Protein AF-A0A7W0VKI2-F1 (afdb_monomer_lite)

Radius of gyration: 23.06 Å; chains: 1; bounding box: 55×55×53 Å

Sequence (233 aa):
MRAGLALIVLAFGCGSSKPQPTPPTPTDGSAAGSATTAPPTVAAIAPATPEQVCKRIIELKAQKCGMFANADFDEAGCMKELAAAADDPMLKIFTECVVQTSCEEVTNCIMAAAQAPQQQDLRACNDKSSMSPVGLPRAEWDKRNGAAATKFSQVKSSKEAPVEMCGINEENRWLESLSCDDGSKPVAQAEMVRAGNVGPGGRCGSIIDQYNVTCPGGKQYPIFIDAYVCPKP

Foldseek 3Di:
DDPDDPPPPDDDDDDDDDDDDDDDDDDDDDDDDDDPDPPPPPPDDPQDDLLLLLVLLVVCCVVCQDPSVPDPDHSVRSSVVCVVCVVPPLSSQLSVLSNDDDSVSSVVSNVVVVVPPDLWPADDLPDPVDLAFHADAPVVVCVAQLNPAQALVSRPADQARAGEAAAPVRVQVSLQRHAYPVRHRQPPGQVVQWPAWPAFYYSRGHIKTWGWGADPVRDTHIHIYRNRYDYDD

Structure (mmCIF, N/CA/C/O backbone):
data_AF-A0A7W0VKI2-F1
#
_entry.id   AF-A0A7W0VKI2-F1
#
loop_
_atom_site.group_PDB
_atom_site.id
_atom_site.type_symbol
_atom_site.label_atom_id
_atom_site.label_alt_id
_atom_site.label_comp_id
_atom_site.label_asym_id
_atom_site.label_entity_id
_atom_site.label_seq_id
_atom_site.pdbx_PDB_ins_code
_atom_site.Cartn_x
_atom_site.Cartn_y
_atom_site.Cartn_z
_atom_site.occupancy
_atom_site.B_iso_or_equiv
_atom_site.auth_seq_id
_atom_site.auth_comp_id
_atom_site.auth_asym_id
_atom_site.auth_atom_id
_atom_site.pdbx_PDB_model_num
ATOM 1 N N . MET A 1 1 ? 26.836 15.546 -16.393 1.00 32.75 1 MET A N 1
ATOM 2 C CA . MET A 1 1 ? 25.454 15.958 -16.067 1.00 32.75 1 MET A CA 1
ATOM 3 C C . MET A 1 1 ? 24.559 14.775 -16.395 1.00 32.75 1 MET A C 1
ATOM 5 O O . MET A 1 1 ? 24.516 14.386 -17.553 1.00 32.75 1 MET A O 1
ATOM 9 N N . ARG A 1 2 ? 23.990 14.108 -15.384 1.00 31.42 2 ARG A N 1
ATOM 10 C CA . ARG A 1 2 ? 23.092 12.958 -15.573 1.00 31.42 2 ARG A CA 1
ATOM 11 C C . ARG A 1 2 ? 21.711 13.513 -15.921 1.00 31.42 2 ARG A C 1
ATOM 13 O O . ARG A 1 2 ? 21.140 14.221 -15.098 1.00 31.42 2 ARG A O 1
ATOM 20 N N . ALA A 1 3 ? 21.227 13.263 -17.135 1.00 34.00 3 ALA A N 1
ATOM 21 C CA . ALA A 1 3 ? 19.836 13.523 -17.479 1.00 34.00 3 ALA A CA 1
ATOM 22 C C . ALA A 1 3 ? 18.991 12.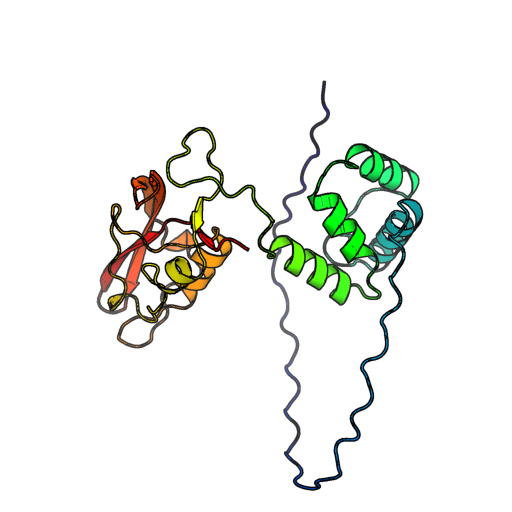544 -16.656 1.00 34.00 3 ALA A C 1
ATOM 24 O O . ALA A 1 3 ? 19.090 11.335 -16.843 1.00 34.00 3 ALA A O 1
ATOM 25 N N . GLY A 1 4 ? 18.288 13.065 -15.651 1.00 31.14 4 GLY A N 1
ATOM 26 C CA . GLY A 1 4 ? 17.409 12.269 -14.808 1.00 31.14 4 GLY A CA 1
ATOM 27 C C . GLY A 1 4 ? 16.274 11.705 -15.649 1.00 31.14 4 GLY A C 1
ATOM 28 O O . GLY A 1 4 ? 15.649 12.446 -16.407 1.00 31.14 4 GLY A O 1
ATOM 29 N N . LEU A 1 5 ? 16.031 10.405 -15.499 1.00 37.62 5 LEU A N 1
ATOM 30 C CA . LEU A 1 5 ? 14.820 9.744 -15.958 1.00 37.62 5 LEU A CA 1
ATOM 31 C C . LEU A 1 5 ? 13.639 10.528 -15.363 1.00 37.62 5 LEU A C 1
ATOM 33 O O . LEU A 1 5 ? 13.416 10.506 -14.151 1.00 37.62 5 LEU A O 1
ATOM 37 N N . ALA A 1 6 ? 12.938 11.304 -16.187 1.00 36.19 6 ALA A N 1
ATOM 38 C CA . ALA A 1 6 ? 11.705 11.946 -15.770 1.00 36.19 6 ALA A CA 1
ATOM 39 C C . ALA A 1 6 ? 10.660 10.834 -15.664 1.00 36.19 6 ALA A C 1
ATOM 41 O O . ALA A 1 6 ? 10.018 10.478 -16.648 1.00 36.19 6 ALA A O 1
ATOM 42 N N . LEU A 1 7 ? 10.555 10.235 -14.476 1.00 38.53 7 LEU A N 1
ATOM 43 C CA . LEU A 1 7 ? 9.494 9.300 -14.142 1.00 38.53 7 LEU A CA 1
ATOM 44 C C . LEU A 1 7 ? 8.175 10.064 -14.312 1.00 38.53 7 LEU A C 1
ATOM 46 O O . LEU A 1 7 ? 7.842 10.947 -13.520 1.00 38.53 7 LEU A O 1
ATOM 50 N N . ILE A 1 8 ? 7.472 9.797 -15.409 1.00 41.19 8 ILE A N 1
ATOM 51 C CA . ILE A 1 8 ? 6.186 10.413 -15.709 1.00 41.19 8 ILE A CA 1
ATOM 52 C C . ILE A 1 8 ? 5.182 9.869 -14.681 1.00 41.19 8 ILE A C 1
ATOM 54 O O . ILE A 1 8 ? 4.658 8.765 -14.814 1.00 41.19 8 ILE A O 1
ATOM 58 N N . VAL A 1 9 ? 4.940 10.642 -13.620 1.00 34.28 9 VAL A N 1
ATOM 59 C CA . VAL A 1 9 ? 3.876 10.394 -12.640 1.00 34.28 9 VAL A CA 1
ATOM 60 C C . VAL A 1 9 ? 2.547 10.762 -13.305 1.00 34.28 9 VAL A C 1
ATOM 62 O O . VAL A 1 9 ? 2.153 11.927 -13.332 1.00 34.28 9 VAL A O 1
ATOM 65 N N . LEU A 1 10 ? 1.875 9.781 -13.911 1.00 41.38 10 LEU A N 1
ATOM 66 C CA . LEU A 1 10 ? 0.554 9.958 -14.517 1.00 41.38 10 LEU A CA 1
ATOM 67 C C . LEU A 1 10 ? -0.544 9.744 -13.472 1.00 41.38 10 LEU A C 1
ATOM 69 O O . LEU A 1 10 ? -0.730 8.647 -12.950 1.00 41.38 10 LEU A O 1
ATOM 73 N N . ALA A 1 11 ? -1.295 10.810 -13.196 1.00 34.88 11 ALA A N 1
ATOM 74 C CA . ALA A 1 11 ? -2.535 10.755 -12.437 1.00 34.88 11 ALA A CA 1
ATOM 75 C C . ALA A 1 11 ? -3.602 9.990 -13.244 1.00 34.88 11 ALA A C 1
ATOM 77 O O . ALA A 1 11 ? -4.051 10.450 -14.296 1.00 34.88 11 ALA A O 1
ATOM 78 N N . PHE A 1 12 ? -4.008 8.815 -12.761 1.00 36.72 12 PHE A N 1
ATOM 79 C CA . PHE A 1 12 ? -5.078 8.023 -13.366 1.00 36.72 12 PHE A CA 1
ATOM 80 C C . PHE A 1 12 ? -6.447 8.617 -13.010 1.00 36.72 12 PHE A C 1
ATOM 82 O O . PHE A 1 12 ? -6.961 8.431 -11.909 1.00 36.72 12 PHE A O 1
ATOM 89 N N . GLY A 1 13 ? -7.062 9.325 -13.958 1.00 34.28 13 GLY A N 1
ATOM 90 C CA . GLY A 1 13 ? -8.478 9.680 -13.893 1.00 34.28 13 GLY A CA 1
ATOM 91 C C . GLY A 1 13 ? -9.346 8.455 -14.187 1.00 34.28 13 GLY A C 1
ATOM 92 O O . GLY A 1 13 ? -9.390 7.985 -15.322 1.00 34.28 13 GLY A O 1
ATOM 93 N N . CYS A 1 14 ? -10.038 7.932 -13.174 1.00 42.88 14 CYS A N 1
ATOM 94 C CA . CYS A 1 14 ? -11.031 6.872 -13.342 1.00 42.88 14 CYS A CA 1
ATOM 95 C C . CYS A 1 14 ? -12.269 7.423 -14.065 1.00 42.88 14 CYS A C 1
ATOM 97 O O . CYS A 1 14 ? -12.942 8.317 -13.556 1.00 42.88 14 CYS A O 1
ATOM 99 N N . GLY A 1 15 ? -12.586 6.879 -15.241 1.00 37.69 15 GLY A N 1
ATOM 100 C CA . GLY A 1 15 ? -13.759 7.271 -16.015 1.00 37.69 15 GLY A CA 1
ATOM 101 C C . GLY A 1 15 ? -14.429 6.095 -16.721 1.00 37.69 15 GLY A C 1
ATOM 102 O O . GLY A 1 15 ? -13.818 5.438 -17.556 1.00 37.69 15 GLY A O 1
ATOM 103 N N . SER A 1 16 ? -15.730 5.961 -16.450 1.00 41.88 16 SER A N 1
ATOM 104 C CA . SER A 1 16 ? -16.774 5.237 -17.198 1.00 41.88 16 SER A CA 1
ATOM 105 C C . SER A 1 16 ? -17.016 3.758 -16.867 1.00 41.88 16 SER A C 1
ATOM 107 O O . SER A 1 16 ? -16.420 2.837 -17.420 1.00 41.88 16 SER A O 1
ATOM 109 N N . SER A 1 17 ? -18.021 3.566 -16.014 1.00 41.31 17 SER A N 1
ATOM 110 C CA . SER A 1 17 ? -18.710 2.319 -15.687 1.00 41.31 17 SER A CA 1
ATOM 111 C C . SER A 1 17 ? -19.392 1.708 -16.921 1.00 41.31 17 SER A C 1
ATOM 113 O O . SER A 1 17 ? -20.260 2.338 -17.527 1.00 41.31 17 SER A O 1
ATOM 115 N N . LYS A 1 18 ? -19.044 0.465 -17.278 1.00 50.66 18 LYS A N 1
ATOM 116 C CA . LYS A 1 18 ? -19.825 -0.351 -18.224 1.00 50.66 18 LYS A CA 1
ATOM 117 C C . LYS A 1 18 ? -20.945 -1.111 -17.489 1.00 50.66 18 LYS A C 1
ATOM 119 O O . LYS A 1 18 ? -20.762 -1.451 -16.321 1.00 50.66 18 LYS A O 1
ATOM 124 N N . PRO A 1 19 ? -22.082 -1.409 -18.149 1.00 43.56 19 PRO A N 1
ATOM 125 C CA . PRO A 1 19 ? -23.159 -2.203 -17.563 1.00 43.56 19 PRO A CA 1
ATOM 126 C C . PRO A 1 19 ? -22.705 -3.635 -17.265 1.00 43.56 19 PRO A C 1
ATOM 128 O O . PRO A 1 19 ? -22.102 -4.298 -18.109 1.00 43.56 19 PRO A O 1
ATOM 131 N N . GLN A 1 20 ? -23.025 -4.098 -16.061 1.00 43.62 20 GLN A N 1
ATOM 132 C CA . GLN A 1 20 ? -22.746 -5.441 -15.565 1.00 43.62 20 GLN A CA 1
ATOM 133 C C . GLN A 1 20 ? -23.659 -6.476 -16.258 1.00 43.62 20 GLN A C 1
ATOM 135 O O . GLN A 1 20 ? -24.879 -6.289 -16.252 1.00 43.62 20 GLN A O 1
ATOM 140 N N . PRO A 1 21 ? -23.120 -7.562 -16.848 1.00 52.53 21 PRO A N 1
ATOM 141 C CA . PRO A 1 21 ? -23.926 -8.657 -17.383 1.00 52.53 21 PRO A CA 1
ATOM 142 C C . PRO A 1 21 ? -24.648 -9.415 -16.265 1.00 52.53 21 PRO A C 1
ATOM 144 O O . PRO A 1 21 ? -24.102 -9.630 -15.181 1.00 52.53 21 PRO A O 1
ATOM 147 N N . THR A 1 22 ? -25.879 -9.834 -16.542 1.00 57.88 22 THR A N 1
ATOM 148 C CA . THR A 1 22 ? -26.720 -10.632 -15.645 1.00 57.88 22 THR A CA 1
ATOM 149 C C . THR A 1 22 ? -26.142 -12.036 -15.403 1.00 57.88 22 THR A C 1
ATOM 151 O O . THR A 1 22 ? -25.591 -12.632 -16.331 1.00 57.88 22 THR A O 1
ATOM 154 N N . PRO A 1 23 ? -26.294 -12.609 -14.190 1.00 55.97 23 PRO A N 1
ATOM 155 C CA . PRO A 1 23 ? -25.803 -13.954 -13.886 1.00 55.97 23 PRO A CA 1
ATOM 156 C C . PRO A 1 23 ? -26.645 -15.042 -14.578 1.00 55.97 23 PRO A C 1
ATOM 158 O O . PRO A 1 23 ? -27.876 -14.943 -14.562 1.00 55.97 23 PRO A O 1
ATOM 161 N N . PRO A 1 24 ? -26.029 -16.104 -15.129 1.00 60.22 24 PRO A N 1
ATOM 162 C CA . PRO A 1 24 ? -26.759 -17.275 -15.599 1.00 60.22 24 PRO A CA 1
ATOM 163 C C . PRO A 1 24 ? -27.247 -18.162 -14.438 1.00 60.22 24 PRO A C 1
ATOM 165 O O . PRO A 1 24 ? -26.604 -18.290 -13.396 1.00 60.22 24 PRO A O 1
ATOM 168 N N . THR A 1 25 ? -28.409 -18.777 -14.657 1.00 55.31 25 THR A N 1
ATOM 169 C CA . THR A 1 25 ? -29.112 -19.728 -13.782 1.00 55.31 25 THR A CA 1
ATOM 170 C C . THR A 1 25 ? -28.304 -21.020 -13.557 1.00 55.31 25 THR A C 1
ATOM 172 O O . THR A 1 25 ? -27.719 -21.532 -14.514 1.00 55.31 25 THR A O 1
ATOM 175 N N . PRO A 1 26 ? -28.291 -21.596 -12.336 1.00 51.94 26 PRO A N 1
ATOM 176 C CA . PRO A 1 26 ? -27.588 -22.847 -12.067 1.00 51.94 26 PRO A CA 1
ATOM 177 C C . PRO A 1 26 ? -28.317 -24.037 -12.703 1.00 51.94 26 PRO A C 1
ATOM 179 O O . PRO A 1 26 ? -29.525 -24.200 -12.539 1.00 51.94 26 PRO A O 1
ATOM 182 N N . THR A 1 27 ? -27.566 -24.865 -13.431 1.00 56.34 27 THR A N 1
ATOM 183 C CA . THR A 1 27 ? -28.013 -26.171 -13.935 1.00 56.34 27 THR A CA 1
ATOM 184 C C . THR A 1 27 ? -27.313 -27.253 -13.121 1.00 56.34 27 THR A C 1
ATOM 186 O O . THR A 1 27 ? -26.083 -27.312 -13.104 1.00 56.34 27 THR A O 1
ATOM 189 N N . ASP A 1 28 ? -28.100 -28.079 -12.435 1.00 58.06 28 ASP A N 1
ATOM 190 C CA . ASP A 1 28 ? -27.632 -29.256 -11.710 1.00 58.06 28 ASP A CA 1
ATOM 191 C C . ASP A 1 28 ? -27.284 -30.405 -12.664 1.00 58.06 28 ASP A C 1
ATOM 193 O O . ASP A 1 28 ? -28.007 -30.683 -13.622 1.00 58.06 28 ASP A O 1
ATOM 197 N N . GLY A 1 29 ? -26.227 -31.140 -12.315 1.00 46.28 29 GLY A N 1
ATOM 198 C CA . GLY A 1 29 ? -26.020 -32.517 -12.754 1.00 46.28 29 GLY A CA 1
ATOM 199 C C . GLY A 1 29 ? -24.789 -32.741 -13.627 1.00 46.28 29 GLY A C 1
ATOM 200 O O . GLY A 1 29 ? -24.783 -32.444 -14.815 1.00 46.28 29 GLY A O 1
ATOM 201 N N . SER A 1 30 ? -23.771 -33.390 -13.063 1.00 51.06 30 SER A N 1
ATOM 202 C CA . SER A 1 30 ? -23.483 -34.807 -13.342 1.00 51.06 30 SER A CA 1
ATOM 203 C C . SER A 1 30 ? -22.019 -35.116 -13.016 1.00 51.06 30 SER A C 1
ATOM 205 O O . SER A 1 30 ? -21.094 -34.516 -13.559 1.00 51.06 30 SER A O 1
ATOM 207 N N . ALA A 1 31 ? -21.818 -36.057 -12.095 1.00 51.56 31 ALA A N 1
ATOM 208 C CA . ALA A 1 31 ? -20.513 -36.566 -11.708 1.00 51.56 31 ALA A CA 1
ATOM 209 C C . ALA A 1 31 ? -19.959 -37.484 -12.810 1.00 51.56 31 ALA A C 1
ATOM 211 O O . ALA A 1 31 ? -20.513 -38.553 -13.065 1.00 51.56 31 ALA A O 1
ATOM 212 N N . ALA A 1 32 ? -18.844 -37.094 -13.429 1.00 46.94 32 ALA A N 1
ATOM 213 C CA . ALA A 1 32 ? -18.032 -37.967 -14.271 1.00 46.94 32 ALA A CA 1
ATOM 214 C C . ALA A 1 32 ? -16.548 -37.778 -13.918 1.00 46.94 32 ALA A C 1
ATOM 216 O O . ALA A 1 32 ? -16.077 -36.662 -13.714 1.00 46.94 32 ALA A O 1
ATOM 217 N N . GLY A 1 33 ? -15.861 -38.909 -13.750 1.00 46.44 33 GLY A N 1
ATOM 218 C CA . GLY A 1 33 ? -14.637 -39.058 -12.970 1.00 46.44 33 GLY A CA 1
ATOM 219 C C . GLY A 1 33 ? -13.424 -38.239 -13.411 1.00 46.44 33 GLY A C 1
ATOM 220 O O . GLY A 1 33 ? -13.152 -38.035 -14.592 1.00 46.44 33 GLY A O 1
ATOM 221 N N . SER A 1 34 ? -12.651 -37.834 -12.404 1.00 41.75 34 SER A N 1
ATOM 222 C CA . SER A 1 34 ? -11.344 -37.204 -12.546 1.00 41.75 34 SER A CA 1
ATOM 223 C C . SER A 1 34 ? -10.318 -38.211 -13.066 1.00 41.75 34 SER A C 1
ATOM 225 O O . SER A 1 34 ? -9.765 -39.003 -12.306 1.00 41.75 34 SER A O 1
ATOM 227 N N . ALA A 1 35 ? -10.030 -38.156 -14.365 1.00 51.25 35 ALA A N 1
ATOM 228 C CA . ALA A 1 35 ? -8.765 -38.646 -14.889 1.00 51.25 35 ALA A CA 1
ATOM 229 C C . ALA A 1 35 ? -7.671 -37.638 -14.505 1.00 51.25 35 ALA A C 1
ATOM 231 O O . ALA A 1 35 ? -7.703 -36.477 -14.913 1.00 51.25 35 ALA A O 1
ATOM 232 N N . THR A 1 36 ? -6.719 -38.068 -13.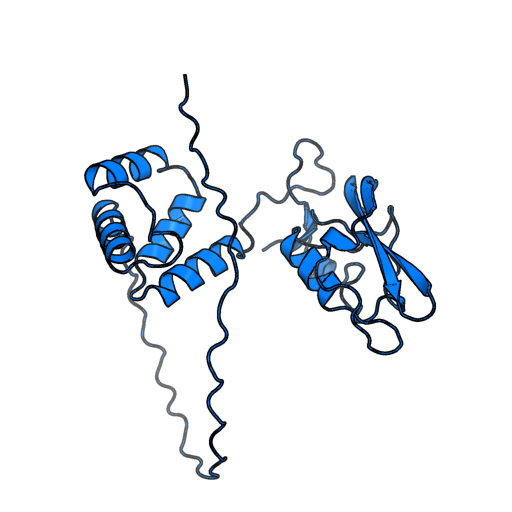681 1.00 45.84 36 THR A N 1
ATOM 233 C CA . THR A 1 36 ? -5.538 -37.287 -13.301 1.00 45.84 36 THR A CA 1
ATOM 234 C C . THR A 1 36 ? -4.584 -37.199 -14.495 1.00 45.84 36 THR A C 1
ATOM 236 O O . THR A 1 36 ? -3.631 -37.964 -14.606 1.00 45.84 36 THR A O 1
ATOM 239 N N . THR A 1 37 ? -4.848 -36.286 -15.429 1.00 48.25 37 THR A N 1
ATOM 240 C CA . THR A 1 37 ? -3.856 -35.876 -16.431 1.00 48.25 37 THR A CA 1
ATOM 241 C C . THR A 1 37 ? -2.741 -35.122 -15.718 1.00 48.25 37 THR A C 1
ATOM 243 O O . THR A 1 37 ? -2.998 -34.121 -15.050 1.00 48.25 37 THR A O 1
ATOM 246 N N . ALA A 1 38 ? -1.509 -35.620 -15.832 1.00 43.47 38 ALA A N 1
ATOM 247 C CA . ALA A 1 38 ? -0.329 -34.918 -15.345 1.00 43.47 38 ALA A CA 1
ATOM 248 C C . ALA A 1 38 ? -0.308 -33.488 -15.924 1.00 43.47 38 ALA A C 1
ATOM 250 O O . ALA A 1 38 ? -0.605 -33.324 -17.113 1.00 43.47 38 ALA A O 1
ATOM 251 N N . PRO A 1 39 ? -0.001 -32.456 -15.114 1.00 41.44 39 PRO A N 1
ATOM 252 C CA . PRO A 1 39 ? 0.053 -31.088 -15.603 1.00 41.44 39 PRO A CA 1
ATOM 253 C C . PRO A 1 39 ? 1.050 -31.002 -16.768 1.00 41.44 39 PRO A C 1
ATOM 255 O O . PRO A 1 39 ? 2.140 -31.577 -16.672 1.00 41.44 39 PRO A O 1
ATOM 258 N N . PRO A 1 40 ? 0.692 -30.326 -17.875 1.00 48.81 40 PRO A N 1
ATOM 259 C CA . PRO A 1 40 ? 1.602 -30.148 -18.993 1.00 48.81 40 PRO A CA 1
ATOM 260 C C . PRO A 1 40 ? 2.879 -29.480 -18.486 1.00 48.81 40 PRO A C 1
ATOM 262 O O . PRO A 1 40 ? 2.835 -28.477 -17.772 1.00 48.81 40 PRO A O 1
ATOM 265 N N . THR A 1 41 ? 4.024 -30.060 -18.833 1.00 43.03 41 THR A N 1
ATOM 266 C CA . THR A 1 41 ? 5.330 -29.472 -18.549 1.00 43.03 41 THR A CA 1
ATOM 267 C C . THR A 1 41 ? 5.414 -28.164 -19.330 1.00 43.03 41 THR A C 1
ATOM 269 O O . THR A 1 41 ? 5.554 -28.178 -20.552 1.00 43.03 41 THR A O 1
ATOM 272 N N . VAL A 1 42 ? 5.245 -27.030 -18.645 1.00 41.47 42 VAL A N 1
ATOM 273 C CA . VAL A 1 42 ? 5.349 -25.708 -19.268 1.00 41.47 42 VAL A CA 1
ATOM 274 C C . VAL A 1 42 ? 6.799 -25.546 -19.711 1.00 41.47 42 VAL A C 1
ATOM 276 O O . VAL A 1 42 ? 7.704 -25.487 -18.879 1.00 41.47 42 VAL A O 1
ATOM 279 N N . ALA A 1 43 ? 7.032 -25.557 -21.023 1.00 55.72 43 ALA A N 1
ATOM 280 C CA . ALA A 1 43 ? 8.349 -25.291 -21.579 1.00 55.72 43 ALA A CA 1
ATOM 281 C C . ALA A 1 43 ? 8.822 -23.914 -21.091 1.00 55.72 43 ALA A C 1
ATOM 283 O O . ALA A 1 43 ? 8.049 -22.955 -21.102 1.00 55.72 43 ALA A O 1
ATOM 284 N N . ALA A 1 44 ? 10.077 -23.825 -20.647 1.00 56.97 44 ALA A N 1
ATOM 285 C CA . ALA A 1 44 ? 10.665 -22.563 -20.223 1.00 56.97 44 ALA A CA 1
ATOM 286 C C . ALA A 1 44 ? 10.580 -21.553 -21.378 1.00 56.97 44 ALA A C 1
ATOM 288 O O . ALA A 1 44 ? 11.151 -21.772 -22.447 1.00 56.97 44 ALA A O 1
ATOM 289 N N . ILE A 1 45 ? 9.834 -20.469 -21.170 1.00 68.50 45 ILE A N 1
ATOM 290 C CA . ILE A 1 45 ? 9.729 -19.380 -22.138 1.00 68.50 45 ILE A CA 1
ATOM 291 C C . ILE A 1 45 ? 11.079 -18.661 -22.128 1.00 68.50 45 ILE A C 1
ATOM 293 O O . ILE A 1 45 ? 11.540 -18.218 -21.076 1.00 68.50 45 ILE A O 1
ATOM 297 N N . ALA A 1 46 ? 11.742 -18.595 -23.284 1.00 79.88 46 ALA A N 1
ATOM 298 C CA . ALA A 1 46 ? 12.983 -17.840 -23.412 1.00 79.88 46 ALA A CA 1
ATOM 299 C C . ALA A 1 46 ? 12.729 -16.359 -23.062 1.00 79.88 46 ALA A C 1
ATOM 301 O O . ALA A 1 46 ? 11.677 -15.831 -23.434 1.00 79.88 46 ALA A O 1
ATOM 302 N N . PRO A 1 47 ? 13.660 -15.680 -22.365 1.00 84.88 47 PRO A N 1
ATOM 303 C CA . PRO A 1 47 ? 13.506 -14.263 -22.060 1.00 84.88 47 PRO A CA 1
ATOM 304 C C . PRO A 1 47 ? 13.404 -13.464 -23.362 1.00 84.88 47 PRO A C 1
ATOM 306 O O . PRO A 1 47 ? 14.128 -13.738 -24.322 1.00 84.88 47 PRO A O 1
ATOM 309 N N . ALA A 1 48 ? 12.499 -12.488 -23.396 1.00 89.69 48 ALA A N 1
ATOM 310 C CA . ALA A 1 48 ? 12.335 -11.655 -24.576 1.00 89.69 48 ALA A CA 1
ATOM 311 C C . ALA A 1 48 ? 13.559 -10.768 -24.803 1.00 89.69 48 ALA A C 1
ATOM 313 O O . ALA A 1 48 ? 14.148 -10.237 -23.858 1.00 89.69 48 ALA A O 1
ATOM 314 N N . THR A 1 49 ? 13.933 -10.595 -26.068 1.00 93.75 49 THR A N 1
ATOM 315 C CA . THR A 1 49 ? 15.028 -9.695 -26.436 1.00 93.75 49 THR A CA 1
ATOM 316 C C . THR A 1 49 ? 14.574 -8.232 -26.349 1.00 93.75 49 THR A C 1
ATOM 318 O O . THR A 1 49 ? 13.374 -7.954 -26.473 1.00 93.75 49 THR A O 1
ATOM 321 N N . PRO A 1 50 ? 15.495 -7.267 -26.173 1.00 94.31 50 PRO A N 1
ATOM 322 C CA . PRO A 1 50 ? 15.146 -5.846 -26.174 1.00 94.31 50 PRO A CA 1
ATOM 323 C C . PRO A 1 50 ? 14.370 -5.410 -27.427 1.00 94.31 50 PRO A C 1
ATOM 325 O O . PRO A 1 50 ? 13.411 -4.649 -27.324 1.00 94.31 50 PRO A O 1
ATOM 328 N N . GLU A 1 51 ? 14.703 -5.959 -28.599 1.00 95.06 51 GLU A N 1
ATOM 329 C CA . GLU A 1 51 ? 14.004 -5.677 -29.858 1.00 95.06 51 GLU A CA 1
ATOM 330 C C . GLU A 1 51 ? 12.551 -6.168 -29.818 1.00 95.06 51 GLU A C 1
ATOM 332 O O . GLU A 1 51 ? 11.638 -5.462 -30.249 1.00 95.06 51 GLU A O 1
ATOM 337 N N . GLN A 1 52 ? 12.310 -7.362 -29.262 1.00 94.00 52 GLN A N 1
ATOM 338 C CA . GLN A 1 52 ? 10.957 -7.900 -29.091 1.00 94.00 52 GLN A CA 1
ATOM 339 C C . GLN A 1 52 ? 10.129 -7.029 -28.146 1.00 94.00 52 GLN A C 1
ATOM 341 O O . GLN A 1 52 ? 8.966 -6.745 -28.437 1.00 94.00 52 GLN A O 1
ATOM 346 N N . VAL A 1 53 ? 10.734 -6.565 -27.050 1.00 94.81 53 VAL A N 1
ATOM 347 C CA . VAL A 1 53 ? 10.089 -5.646 -26.107 1.00 94.81 53 VAL A CA 1
ATOM 348 C C . VAL A 1 53 ? 9.747 -4.327 -26.801 1.00 94.81 53 VAL A C 1
ATOM 350 O O . VAL A 1 53 ? 8.599 -3.892 -26.739 1.00 94.81 53 VAL A O 1
ATOM 353 N N . CYS A 1 54 ? 10.690 -3.706 -27.512 1.00 96.00 54 CYS A N 1
ATOM 354 C CA . CYS A 1 54 ? 10.450 -2.420 -28.168 1.00 96.00 54 CYS A CA 1
ATOM 355 C C . CYS A 1 54 ? 9.398 -2.494 -29.266 1.00 96.00 54 CYS A C 1
ATOM 357 O O . CYS A 1 54 ? 8.487 -1.662 -29.303 1.00 96.00 54 CYS A O 1
ATOM 359 N N . LYS A 1 55 ? 9.456 -3.530 -30.105 1.00 95.25 55 LYS A N 1
ATOM 360 C CA . LYS A 1 55 ? 8.413 -3.792 -31.096 1.00 95.25 55 LYS A CA 1
ATOM 361 C C . LYS A 1 55 ? 7.045 -3.910 -30.427 1.00 95.25 55 LYS A C 1
ATOM 363 O O . LYS A 1 55 ? 6.078 -3.293 -30.874 1.00 95.25 55 LYS A O 1
ATOM 368 N N . ARG A 1 56 ? 6.970 -4.647 -29.318 1.00 94.88 56 ARG A N 1
ATOM 369 C CA . ARG A 1 56 ? 5.724 -4.843 -28.581 1.00 94.88 56 ARG A CA 1
ATOM 370 C C . ARG A 1 56 ? 5.193 -3.552 -27.959 1.00 94.88 56 ARG A C 1
ATOM 372 O O . ARG A 1 56 ? 3.995 -3.296 -28.028 1.00 94.88 56 ARG A O 1
ATOM 379 N N . ILE A 1 57 ? 6.055 -2.699 -27.414 1.00 94.12 57 ILE A N 1
ATOM 380 C CA . ILE A 1 57 ? 5.647 -1.389 -26.884 1.00 94.12 57 ILE A CA 1
ATOM 381 C C . ILE A 1 57 ? 5.049 -0.506 -27.987 1.00 94.12 57 ILE A C 1
ATOM 383 O O . ILE A 1 57 ? 4.029 0.146 -27.762 1.00 94.12 57 ILE A O 1
ATOM 387 N N . ILE A 1 58 ? 5.634 -0.509 -29.187 1.00 94.88 58 ILE A N 1
ATOM 388 C CA . ILE A 1 58 ? 5.110 0.249 -30.334 1.00 94.88 58 ILE A CA 1
ATOM 389 C C . ILE A 1 58 ? 3.729 -0.272 -30.750 1.00 94.88 58 ILE A C 1
ATOM 391 O O . ILE A 1 58 ? 2.832 0.526 -31.027 1.00 94.88 58 ILE A O 1
ATOM 395 N N . GLU A 1 59 ? 3.520 -1.591 -30.740 1.00 94.00 59 GLU A N 1
ATOM 396 C CA . GLU A 1 59 ? 2.201 -2.190 -30.976 1.00 94.00 59 GLU A CA 1
ATOM 397 C C . GLU A 1 59 ? 1.178 -1.749 -29.917 1.00 94.00 59 GLU A C 1
ATOM 399 O O . GLU A 1 59 ? 0.075 -1.324 -30.267 1.00 94.00 59 GLU A O 1
ATOM 404 N N . LEU A 1 60 ? 1.542 -1.783 -28.629 1.00 94.12 60 LEU A N 1
ATOM 405 C CA . LEU A 1 60 ? 0.683 -1.333 -27.524 1.00 94.12 60 LEU A CA 1
ATOM 406 C C . LEU A 1 60 ? 0.352 0.164 -27.631 1.00 94.12 60 LEU A C 1
ATOM 408 O O . LEU A 1 60 ? -0.789 0.568 -27.394 1.00 94.12 60 LEU A O 1
ATOM 412 N N . LYS A 1 61 ? 1.318 0.991 -28.048 1.00 95.06 61 LYS A N 1
ATOM 413 C CA . LYS A 1 61 ? 1.113 2.413 -28.358 1.00 95.06 61 LYS A CA 1
ATOM 414 C C . LYS A 1 61 ? 0.119 2.591 -29.506 1.00 95.06 61 LYS A C 1
ATOM 416 O O . LYS A 1 61 ? -0.824 3.369 -29.370 1.00 95.06 61 LYS A O 1
ATOM 421 N N . ALA A 1 62 ? 0.275 1.852 -30.606 1.00 94.56 62 ALA A N 1
ATOM 422 C CA . ALA A 1 62 ? -0.646 1.904 -31.745 1.00 94.56 62 ALA A CA 1
ATOM 423 C C . ALA A 1 62 ? -2.078 1.484 -31.359 1.00 94.56 62 ALA A C 1
ATOM 425 O O . ALA A 1 62 ? -3.050 2.043 -31.866 1.00 94.56 62 ALA A O 1
ATOM 426 N N . GLN A 1 63 ? -2.209 0.558 -30.407 1.00 94.81 63 GLN A N 1
ATOM 427 C CA . GLN A 1 63 ? -3.483 0.128 -29.822 1.00 94.81 63 GLN A CA 1
ATOM 428 C C . GLN A 1 63 ? -4.026 1.087 -28.743 1.00 94.81 63 GLN A C 1
ATOM 430 O O . GLN A 1 63 ? -5.112 0.858 -28.214 1.00 94.81 63 GLN A O 1
ATOM 435 N N . LYS A 1 64 ? -3.310 2.180 -28.432 1.00 94.25 64 LYS A N 1
ATOM 436 C CA . LYS A 1 64 ? -3.633 3.157 -27.374 1.00 94.25 64 LYS A CA 1
ATOM 437 C C . LYS A 1 64 ? -3.805 2.517 -25.994 1.00 94.25 64 LYS A C 1
ATOM 439 O O . LYS A 1 64 ? -4.715 2.860 -25.238 1.00 94.25 64 LYS A O 1
ATOM 444 N N . CYS A 1 65 ? -2.926 1.584 -25.656 1.00 92.50 65 CYS A N 1
ATOM 445 C CA . CYS A 1 65 ? -3.062 0.788 -24.447 1.00 92.50 65 CYS A CA 1
ATOM 446 C C . CYS A 1 65 ? -2.506 1.493 -23.213 1.00 92.50 65 CYS A C 1
ATOM 448 O O . CYS A 1 65 ? -1.294 1.603 -23.039 1.00 92.50 65 CYS A O 1
ATOM 450 N N . GLY A 1 66 ? -3.411 1.951 -22.343 1.00 87.19 66 GLY A N 1
ATOM 451 C CA . GLY A 1 66 ? -3.091 2.484 -21.018 1.00 87.19 66 GLY A CA 1
ATOM 452 C C . GLY A 1 66 ? -1.973 3.526 -21.047 1.00 87.19 66 GLY A C 1
ATOM 453 O O . GLY A 1 66 ? -2.033 4.506 -21.789 1.00 87.19 66 GLY A O 1
ATOM 454 N N . MET A 1 67 ? -0.925 3.287 -20.257 1.00 86.81 67 MET A N 1
ATOM 455 C CA . MET A 1 67 ? 0.224 4.192 -20.143 1.00 86.81 67 MET A CA 1
ATOM 456 C C . MET A 1 67 ? 1.086 4.298 -21.414 1.00 86.81 67 MET A C 1
ATOM 458 O O . MET A 1 67 ? 1.847 5.251 -21.549 1.00 86.81 67 MET A O 1
ATOM 462 N N . PHE A 1 68 ? 0.951 3.374 -22.372 1.00 92.25 68 PHE A N 1
ATOM 463 C CA . PHE A 1 68 ? 1.700 3.404 -23.634 1.00 92.25 68 PHE A CA 1
ATOM 464 C C . PHE A 1 68 ? 1.080 4.335 -24.679 1.00 92.25 68 PHE A C 1
ATOM 466 O O . PHE A 1 68 ? 1.747 4.702 -25.644 1.00 92.25 68 PHE A O 1
ATOM 473 N N . ALA A 1 69 ? -0.183 4.740 -24.500 1.00 92.88 69 ALA A N 1
ATOM 474 C CA . ALA A 1 69 ? -0.919 5.531 -25.487 1.00 92.88 69 ALA A CA 1
ATOM 475 C C . ALA A 1 69 ? -0.247 6.875 -25.817 1.00 92.88 69 ALA A C 1
ATOM 477 O O . ALA A 1 69 ? -0.371 7.364 -26.938 1.00 92.88 69 ALA A O 1
ATOM 478 N N . ASN A 1 70 ? 0.479 7.443 -24.851 1.00 90.44 70 ASN A N 1
ATOM 479 C CA . ASN A 1 70 ? 1.128 8.751 -24.958 1.00 90.44 70 ASN A CA 1
ATOM 480 C C . ASN A 1 70 ? 2.661 8.659 -24.991 1.00 90.44 70 ASN A C 1
ATOM 482 O O . ASN A 1 70 ? 3.336 9.673 -24.836 1.00 90.44 70 ASN A O 1
ATOM 486 N N . ALA A 1 71 ? 3.222 7.458 -25.146 1.00 88.75 71 ALA A N 1
ATOM 487 C CA . ALA A 1 71 ? 4.665 7.276 -25.208 1.00 88.75 71 ALA A CA 1
ATOM 488 C C . ALA A 1 71 ? 5.239 7.957 -26.462 1.00 88.75 71 ALA A C 1
ATOM 490 O O . ALA A 1 71 ? 4.822 7.640 -27.577 1.00 88.75 71 ALA A O 1
ATOM 491 N N . ASP A 1 72 ? 6.203 8.865 -26.306 1.00 89.69 72 ASP A N 1
ATOM 492 C CA . ASP A 1 72 ? 6.810 9.614 -27.417 1.00 89.69 72 ASP A CA 1
ATOM 493 C C . ASP A 1 72 ? 8.211 9.097 -27.762 1.00 89.69 72 ASP A C 1
ATOM 495 O O . ASP A 1 72 ? 9.225 9.768 -27.594 1.00 89.69 72 ASP A O 1
ATOM 499 N N . PHE A 1 73 ? 8.269 7.842 -28.196 1.00 88.69 73 PHE A N 1
ATOM 500 C CA . PHE A 1 73 ? 9.476 7.254 -28.760 1.00 88.69 73 PHE A CA 1
ATOM 501 C C . PHE A 1 73 ? 9.136 6.325 -29.929 1.00 88.69 73 PHE A C 1
ATOM 503 O O . PHE A 1 73 ? 8.011 5.817 -30.047 1.00 88.69 73 PHE A O 1
ATOM 510 N N . ASP A 1 74 ? 10.117 6.158 -30.811 1.00 93.06 74 ASP A N 1
ATOM 511 C CA . ASP A 1 74 ? 10.162 5.154 -31.868 1.00 93.06 74 ASP A CA 1
ATOM 512 C C . ASP A 1 74 ? 11.007 3.946 -31.416 1.00 93.06 74 ASP A C 1
ATOM 514 O O . ASP A 1 74 ? 11.389 3.836 -30.249 1.00 93.06 74 ASP A O 1
ATOM 518 N N . GLU A 1 75 ? 11.274 3.002 -32.318 1.00 92.94 75 GLU A N 1
ATOM 519 C CA . GLU A 1 75 ? 12.029 1.786 -31.988 1.00 92.94 75 GLU A CA 1
ATOM 520 C C . GLU A 1 75 ? 13.460 2.093 -31.536 1.00 92.94 75 GLU A C 1
ATOM 522 O O . GLU A 1 75 ? 13.924 1.546 -30.537 1.00 92.94 75 GLU A O 1
ATOM 527 N N . ALA A 1 76 ? 14.137 3.025 -32.212 1.00 94.38 76 ALA A N 1
ATOM 528 C CA . ALA A 1 76 ? 15.493 3.432 -31.860 1.00 94.38 76 ALA A CA 1
ATOM 529 C C . ALA A 1 76 ? 15.536 4.141 -30.496 1.00 94.38 76 ALA A C 1
ATOM 531 O O . ALA A 1 76 ? 16.421 3.867 -29.682 1.00 94.38 76 ALA A O 1
ATOM 532 N N . GLY A 1 77 ? 14.562 5.015 -30.228 1.00 95.12 77 GLY A N 1
ATOM 533 C CA . GLY A 1 77 ? 14.373 5.658 -28.932 1.00 95.12 77 GLY A CA 1
ATOM 534 C C . GLY A 1 77 ? 14.124 4.635 -27.829 1.00 95.12 77 GLY A C 1
ATOM 535 O O . GLY A 1 77 ? 14.818 4.655 -26.818 1.00 95.12 77 GLY A O 1
ATOM 536 N N . CYS A 1 78 ? 13.219 3.681 -28.052 1.00 95.69 78 CYS A N 1
ATOM 537 C CA . CYS A 1 78 ? 12.948 2.609 -27.097 1.00 95.69 78 CYS A CA 1
ATOM 538 C C . CYS A 1 78 ? 14.204 1.791 -26.766 1.00 95.69 78 CYS A C 1
ATOM 540 O O . CYS A 1 78 ? 14.512 1.589 -25.593 1.00 95.69 78 CYS A O 1
ATOM 542 N N . MET A 1 79 ? 14.964 1.363 -27.779 1.00 96.06 79 MET A N 1
ATOM 543 C CA . MET A 1 79 ? 16.180 0.567 -27.577 1.00 96.06 79 MET A CA 1
ATOM 544 C C . MET A 1 79 ? 17.225 1.322 -26.756 1.00 96.06 79 MET A C 1
ATOM 546 O O . MET A 1 79 ? 17.885 0.744 -25.893 1.00 96.06 79 MET A O 1
ATOM 550 N N . LYS A 1 80 ? 17.353 2.630 -26.996 1.00 94.88 80 LYS A N 1
ATOM 551 C CA . LYS A 1 80 ? 18.241 3.501 -26.229 1.00 94.88 80 LYS A CA 1
ATOM 552 C C . LYS A 1 80 ? 17.817 3.594 -24.760 1.00 94.88 80 LYS A C 1
ATOM 554 O O . LYS A 1 80 ? 18.678 3.492 -23.890 1.00 94.88 80 LYS A O 1
ATOM 559 N N . GLU A 1 81 ? 16.524 3.764 -24.489 1.00 92.19 81 GLU A N 1
ATOM 560 C CA . GLU A 1 81 ? 15.999 3.838 -23.119 1.00 92.19 81 GLU A CA 1
ATOM 561 C C . GLU A 1 81 ? 16.125 2.491 -22.385 1.00 92.19 81 GLU A C 1
ATOM 563 O O . GLU A 1 81 ? 16.593 2.462 -21.247 1.00 92.19 81 GLU A O 1
ATOM 568 N N . LEU A 1 82 ? 15.814 1.364 -23.043 1.00 93.25 82 LEU A N 1
ATOM 569 C CA . LEU A 1 82 ? 16.012 0.025 -22.466 1.00 93.25 82 LEU A CA 1
ATOM 570 C C . LEU A 1 82 ? 17.479 -0.228 -22.105 1.00 93.25 82 LEU A C 1
ATOM 572 O O . LEU A 1 82 ? 17.768 -0.729 -21.022 1.00 93.25 82 LEU A O 1
ATOM 576 N N . ALA A 1 83 ? 18.414 0.136 -22.987 1.00 93.00 83 ALA A N 1
ATOM 577 C CA . ALA A 1 83 ? 19.840 -0.027 -22.723 1.00 93.00 83 ALA A CA 1
ATOM 578 C C . ALA A 1 83 ? 20.322 0.857 -21.560 1.00 93.00 83 ALA A C 1
ATOM 580 O O . ALA A 1 83 ? 21.153 0.426 -20.763 1.00 93.00 83 ALA A O 1
ATOM 581 N N . ALA A 1 84 ? 19.797 2.081 -21.441 1.00 91.12 84 ALA A N 1
ATOM 582 C CA . ALA A 1 84 ? 20.143 2.999 -20.357 1.00 91.12 84 ALA A CA 1
ATOM 583 C C . ALA A 1 84 ? 19.628 2.535 -18.982 1.00 91.12 84 ALA A C 1
ATOM 585 O O . ALA A 1 84 ? 20.232 2.874 -17.965 1.00 91.12 84 ALA A O 1
ATOM 586 N N . ALA A 1 85 ? 18.542 1.760 -18.956 1.00 89.06 85 ALA A N 1
ATOM 587 C CA . ALA A 1 85 ? 17.914 1.230 -17.749 1.00 89.06 85 ALA A CA 1
ATOM 588 C C . ALA A 1 85 ? 18.154 -0.281 -17.550 1.00 89.06 85 ALA A C 1
ATOM 590 O O . ALA A 1 85 ? 17.443 -0.914 -16.776 1.00 89.06 85 ALA A O 1
ATOM 591 N N . ALA A 1 86 ? 19.153 -0.872 -18.217 1.00 89.12 86 ALA A N 1
ATOM 592 C CA . ALA A 1 86 ? 19.393 -2.320 -18.198 1.00 89.12 86 ALA A CA 1
ATOM 593 C C . ALA A 1 86 ? 19.611 -2.910 -16.787 1.00 89.12 86 ALA A C 1
ATOM 595 O O . ALA A 1 86 ? 19.274 -4.069 -16.555 1.00 89.12 86 ALA A O 1
ATOM 596 N N . ASP A 1 87 ? 20.128 -2.106 -15.853 1.00 85.25 87 ASP A N 1
ATOM 597 C CA . ASP A 1 87 ? 20.354 -2.492 -14.454 1.00 85.25 87 ASP A CA 1
ATOM 598 C C . ASP A 1 87 ? 19.175 -2.136 -13.520 1.00 85.25 87 ASP A C 1
ATOM 600 O O . ASP A 1 87 ? 19.255 -2.353 -12.310 1.00 85.25 87 ASP A O 1
ATOM 604 N N . ASP A 1 88 ? 18.082 -1.570 -14.046 1.00 81.94 88 ASP A N 1
ATOM 605 C CA . ASP A 1 88 ? 16.904 -1.213 -13.255 1.00 81.94 88 ASP A CA 1
ATOM 606 C C . ASP A 1 88 ? 16.036 -2.464 -12.990 1.00 81.94 88 ASP A C 1
ATOM 608 O O . ASP A 1 88 ? 15.507 -3.073 -13.930 1.00 81.94 88 ASP A O 1
ATOM 612 N N . PRO A 1 89 ? 15.827 -2.866 -11.722 1.00 80.69 89 PRO A N 1
ATOM 613 C CA . PRO A 1 89 ? 14.989 -4.016 -11.392 1.00 80.69 89 PRO A CA 1
ATOM 614 C C . PRO A 1 89 ? 13.530 -3.845 -11.843 1.00 80.69 89 PRO A C 1
ATOM 616 O O . PRO A 1 89 ? 12.886 -4.834 -12.199 1.00 80.69 89 PRO A O 1
ATOM 619 N N . MET A 1 90 ? 13.009 -2.614 -11.894 1.00 80.81 90 MET A N 1
ATOM 620 C CA . MET A 1 90 ? 11.670 -2.341 -12.421 1.00 80.81 90 MET A CA 1
ATOM 621 C C . MET A 1 90 ? 11.594 -2.597 -13.919 1.00 80.81 90 MET A C 1
ATOM 623 O O . MET A 1 90 ? 10.562 -3.072 -14.400 1.00 80.81 90 MET A O 1
ATOM 627 N N . LEU A 1 91 ? 12.679 -2.336 -14.656 1.00 86.88 91 LEU A N 1
ATOM 628 C CA . LEU A 1 91 ? 12.708 -2.596 -16.089 1.00 86.88 91 LEU A CA 1
ATOM 629 C C . LEU A 1 91 ? 12.578 -4.090 -16.378 1.00 86.88 91 LEU A C 1
ATOM 631 O O . LEU A 1 91 ? 11.854 -4.464 -17.296 1.00 86.88 91 LEU A O 1
ATOM 635 N N . LYS A 1 92 ? 13.209 -4.951 -15.575 1.00 85.62 92 LYS A N 1
ATOM 636 C CA . LYS A 1 92 ? 13.077 -6.404 -15.730 1.00 85.62 92 LYS A CA 1
ATOM 637 C C . LYS A 1 92 ? 11.627 -6.868 -15.589 1.00 85.62 92 LYS A C 1
ATOM 639 O O . LYS A 1 92 ? 11.139 -7.638 -16.408 1.00 85.62 92 LYS A O 1
ATOM 644 N N . ILE A 1 93 ? 10.918 -6.378 -14.576 1.00 85.56 93 ILE A N 1
ATOM 645 C CA . ILE A 1 93 ? 9.521 -6.777 -14.378 1.00 85.56 93 ILE A CA 1
ATOM 646 C C . ILE A 1 93 ? 8.640 -6.224 -15.508 1.00 85.56 93 ILE A C 1
ATOM 648 O O . ILE A 1 93 ? 7.742 -6.891 -16.018 1.00 85.56 93 ILE A O 1
ATOM 652 N N . PHE A 1 94 ? 8.927 -5.002 -15.948 1.00 88.19 94 PHE A N 1
ATOM 653 C CA . PHE A 1 94 ? 8.232 -4.390 -17.067 1.00 88.19 94 PHE A CA 1
ATOM 654 C C . PHE A 1 94 ? 8.419 -5.178 -18.369 1.00 88.19 94 PHE A C 1
ATOM 656 O O . PHE A 1 94 ? 7.440 -5.428 -19.070 1.00 88.19 94 PHE A O 1
ATOM 663 N N . THR A 1 95 ? 9.642 -5.608 -18.692 1.00 90.44 95 THR A N 1
ATOM 664 C CA . THR A 1 95 ? 9.924 -6.385 -19.909 1.00 90.44 95 THR A CA 1
ATOM 665 C C . THR A 1 95 ? 9.239 -7.754 -19.868 1.00 90.44 95 THR A C 1
ATOM 667 O O . THR A 1 95 ? 8.685 -8.177 -20.883 1.00 90.44 95 THR A O 1
ATOM 670 N N . GLU A 1 96 ? 9.166 -8.397 -18.697 1.00 89.12 96 GLU A N 1
ATOM 671 C CA . GLU A 1 96 ? 8.399 -9.634 -18.467 1.00 89.12 96 GLU A CA 1
ATOM 672 C C . GLU A 1 96 ? 6.880 -9.439 -18.641 1.00 89.12 96 GLU A C 1
ATOM 674 O O . GLU A 1 96 ? 6.179 -10.337 -19.114 1.00 89.12 96 GLU A O 1
ATOM 679 N N . CYS A 1 97 ? 6.352 -8.259 -18.310 1.00 91.56 97 CYS A N 1
ATOM 680 C CA . CYS A 1 97 ? 4.930 -7.958 -18.467 1.00 91.56 97 CYS A CA 1
ATOM 681 C C . CYS A 1 97 ? 4.534 -7.498 -19.869 1.00 91.56 97 CYS A C 1
ATOM 683 O O . CYS A 1 97 ? 3.423 -7.772 -20.317 1.00 91.56 97 CYS A O 1
ATOM 685 N N . VAL A 1 98 ? 5.407 -6.790 -20.580 1.00 92.06 98 VAL A N 1
ATOM 686 C CA . VAL A 1 98 ? 5.098 -6.236 -21.907 1.00 92.06 98 VAL A CA 1
ATOM 687 C C . VAL A 1 98 ? 4.881 -7.331 -22.950 1.00 92.06 98 VAL A C 1
ATOM 689 O O . VAL A 1 98 ? 4.101 -7.143 -23.883 1.00 92.06 98 VAL A O 1
ATOM 692 N N . VAL A 1 99 ? 5.513 -8.492 -22.778 1.00 87.25 99 VAL A N 1
ATOM 693 C CA . VAL A 1 99 ? 5.434 -9.619 -23.723 1.00 87.25 99 VAL A CA 1
ATOM 694 C C . VAL A 1 99 ? 4.098 -10.372 -23.685 1.00 87.25 99 VAL A C 1
ATOM 696 O O . VAL A 1 99 ? 3.889 -11.277 -24.491 1.00 87.25 99 VAL A O 1
ATOM 699 N N . GLN A 1 100 ? 3.180 -9.997 -22.788 1.00 85.44 100 GLN A N 1
ATOM 700 C CA . GLN A 1 100 ? 1.834 -10.569 -22.725 1.00 85.44 100 GLN A CA 1
ATOM 701 C C . GLN A 1 100 ? 0.992 -10.199 -23.959 1.00 85.44 100 GLN A C 1
ATOM 703 O O . GLN A 1 100 ? 1.241 -9.203 -24.650 1.00 85.44 100 GLN A O 1
ATOM 708 N N . THR A 1 101 ? -0.021 -11.014 -24.263 1.00 80.94 101 THR A N 1
ATOM 709 C CA . THR A 1 101 ? -0.678 -11.014 -25.581 1.00 80.94 101 THR A CA 1
ATOM 710 C C . THR A 1 101 ? -1.702 -9.901 -25.771 1.00 80.94 101 THR A C 1
ATOM 712 O O . THR A 1 101 ? -1.871 -9.414 -26.894 1.00 80.94 101 THR A O 1
ATOM 715 N N . SER A 1 102 ? -2.320 -9.415 -24.693 1.00 91.56 102 SER A N 1
ATOM 716 C CA . SER A 1 102 ? -3.316 -8.339 -24.745 1.00 91.56 102 SER A CA 1
ATOM 717 C C . SER A 1 102 ? -2.960 -7.135 -23.872 1.00 91.56 102 SER A C 1
ATOM 719 O O . SER A 1 102 ? -2.197 -7.226 -22.914 1.00 91.56 102 SER A O 1
ATOM 721 N N . CYS A 1 103 ? -3.553 -5.981 -24.180 1.00 92.44 103 CYS A N 1
ATOM 722 C CA . CYS A 1 103 ? -3.363 -4.762 -23.394 1.00 92.44 103 CYS A CA 1
ATOM 723 C C . CYS A 1 103 ? -3.862 -4.872 -21.954 1.00 92.44 103 CYS A C 1
ATOM 725 O O . CYS A 1 103 ? -3.274 -4.272 -21.053 1.00 92.44 103 CYS A O 1
ATOM 727 N N . GLU A 1 104 ? -4.931 -5.636 -21.738 1.00 90.50 104 GLU A N 1
ATOM 728 C CA . GLU A 1 104 ? -5.450 -5.918 -20.403 1.00 90.50 104 GLU A CA 1
ATOM 729 C C . GLU A 1 104 ? -4.461 -6.774 -19.607 1.00 90.50 104 GLU A C 1
ATOM 731 O O . GLU A 1 104 ? -4.128 -6.417 -18.481 1.00 90.50 104 GLU A O 1
ATOM 736 N N . GLU A 1 105 ? -3.904 -7.831 -20.205 1.00 89.12 105 GLU A N 1
ATOM 737 C CA . GLU A 1 105 ? -2.886 -8.671 -19.559 1.00 89.12 105 GLU A CA 1
ATOM 738 C C . GLU A 1 105 ? -1.615 -7.890 -19.222 1.00 89.12 105 GLU A C 1
ATOM 740 O O . GLU A 1 105 ? -1.112 -8.010 -18.109 1.00 89.12 105 GLU A O 1
ATOM 745 N N . VAL A 1 106 ? -1.119 -7.052 -20.141 1.00 90.12 106 VAL A N 1
ATOM 746 C CA . VAL A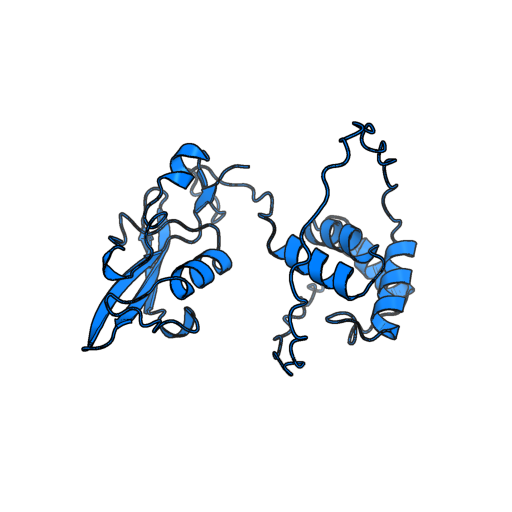 1 106 ? 0.055 -6.201 -19.884 1.00 90.12 106 VAL A CA 1
ATOM 747 C C . VAL A 1 106 ? -0.226 -5.244 -18.724 1.00 90.12 106 VAL A C 1
ATOM 749 O O . VAL A 1 106 ? 0.576 -5.141 -17.800 1.00 90.12 106 VAL A O 1
ATOM 752 N N . THR A 1 107 ? -1.378 -4.566 -18.735 1.00 86.69 107 THR A N 1
ATOM 753 C CA . THR A 1 107 ? -1.752 -3.620 -17.670 1.00 86.69 107 THR A CA 1
ATOM 754 C C . THR A 1 107 ? -1.893 -4.338 -16.331 1.00 86.69 107 THR A C 1
ATOM 756 O O . THR A 1 107 ? -1.323 -3.894 -15.338 1.00 86.69 107 THR A O 1
ATOM 759 N N . ASN A 1 108 ? -2.589 -5.475 -16.302 1.00 84.56 108 ASN A N 1
ATOM 760 C CA . ASN A 1 108 ? -2.769 -6.281 -15.098 1.00 84.56 108 ASN A CA 1
ATOM 761 C C . ASN A 1 108 ? -1.440 -6.826 -14.578 1.00 84.56 108 ASN A C 1
ATOM 763 O O . ASN A 1 108 ? -1.220 -6.798 -13.373 1.00 84.56 108 ASN A O 1
ATOM 767 N N . CYS A 1 109 ? -0.538 -7.259 -15.459 1.00 88.81 109 CYS A N 1
ATOM 768 C CA . CYS A 1 109 ? 0.791 -7.710 -15.071 1.00 88.81 109 CYS A CA 1
ATOM 769 C C . CYS A 1 109 ? 1.602 -6.569 -14.458 1.00 88.81 109 CYS A C 1
ATOM 771 O O . CYS A 1 109 ? 2.142 -6.737 -13.373 1.00 88.81 109 CYS A O 1
ATOM 773 N N . ILE A 1 110 ? 1.640 -5.390 -15.087 1.00 86.69 110 ILE A N 1
ATOM 774 C CA . ILE A 1 110 ? 2.404 -4.239 -14.579 1.00 86.69 110 ILE A CA 1
ATOM 775 C C . ILE A 1 110 ? 1.824 -3.737 -13.256 1.00 86.69 110 ILE A C 1
ATOM 777 O O . ILE A 1 110 ? 2.575 -3.426 -12.336 1.00 86.69 110 ILE A O 1
ATOM 781 N N . MET A 1 111 ? 0.497 -3.709 -13.120 1.00 81.88 111 MET A N 1
ATOM 782 C CA . MET A 1 111 ? -0.151 -3.394 -11.847 1.00 81.88 111 MET A CA 1
ATOM 783 C C . MET A 1 111 ? 0.168 -4.446 -10.783 1.00 81.88 111 MET A C 1
ATOM 785 O O . MET A 1 111 ? 0.545 -4.082 -9.675 1.00 81.88 111 MET A O 1
ATOM 789 N N . ALA A 1 112 ? 0.075 -5.736 -11.112 1.00 79.50 112 ALA A N 1
ATOM 790 C CA . ALA A 1 112 ? 0.401 -6.823 -10.194 1.00 79.50 112 ALA A CA 1
ATOM 791 C C . ALA A 1 112 ? 1.882 -6.818 -9.803 1.00 79.50 112 ALA A C 1
ATOM 793 O O . ALA A 1 112 ? 2.198 -7.104 -8.663 1.00 79.50 112 ALA A O 1
ATOM 794 N N . ALA A 1 113 ? 2.778 -6.447 -10.711 1.00 82.31 113 ALA A N 1
ATOM 795 C CA . ALA A 1 113 ? 4.206 -6.267 -10.489 1.00 82.31 113 ALA A CA 1
ATOM 796 C C . ALA A 1 113 ? 4.531 -5.065 -9.597 1.00 82.31 113 ALA A C 1
ATOM 798 O O . ALA A 1 113 ? 5.377 -5.153 -8.710 1.00 82.31 113 ALA A O 1
ATOM 799 N N . ALA A 1 114 ? 3.848 -3.942 -9.821 1.00 76.50 114 ALA A N 1
ATOM 800 C CA . ALA A 1 114 ? 3.959 -2.755 -8.980 1.00 76.50 114 ALA A CA 1
ATOM 801 C C . ALA A 1 114 ? 3.377 -2.992 -7.575 1.00 76.50 114 ALA A C 1
ATOM 803 O O . ALA A 1 114 ? 3.793 -2.346 -6.617 1.00 76.50 114 ALA A O 1
ATOM 804 N N . GLN A 1 115 ? 2.416 -3.912 -7.461 1.00 70.38 115 GLN A N 1
ATOM 805 C CA . GLN A 1 115 ? 1.810 -4.347 -6.201 1.00 70.38 115 GLN A CA 1
ATOM 806 C C . GLN A 1 115 ? 2.502 -5.560 -5.582 1.00 70.38 115 GLN A C 1
ATOM 808 O O . GLN A 1 115 ? 2.288 -5.839 -4.402 1.00 70.38 115 GLN A O 1
ATOM 813 N N . ALA A 1 116 ? 3.301 -6.299 -6.356 1.00 67.56 116 ALA A N 1
ATOM 814 C CA . ALA A 1 116 ? 4.059 -7.417 -5.841 1.00 67.56 116 ALA A CA 1
ATOM 815 C C . ALA A 1 116 ? 4.936 -6.855 -4.727 1.00 67.56 116 ALA A C 1
ATOM 817 O O . ALA A 1 116 ? 5.499 -5.766 -4.899 1.00 67.56 116 ALA A O 1
ATOM 818 N N . PRO A 1 117 ? 5.065 -7.561 -3.591 1.00 58.19 117 PRO A N 1
ATOM 819 C CA . PRO A 1 117 ? 6.111 -7.246 -2.648 1.00 58.19 117 PRO A CA 1
ATOM 820 C C . PRO A 1 117 ? 7.392 -7.316 -3.466 1.00 58.19 117 PRO A C 1
ATOM 822 O O . PRO A 1 117 ? 7.846 -8.403 -3.832 1.00 58.19 117 PRO A O 1
ATOM 825 N N . GLN A 1 118 ? 7.934 -6.153 -3.833 1.00 60.38 118 GLN A N 1
ATOM 826 C CA . GLN A 1 118 ? 9.294 -6.067 -4.322 1.00 60.38 118 GLN A CA 1
ATOM 827 C C . GLN A 1 118 ? 10.085 -6.895 -3.309 1.00 60.38 118 GLN A C 1
ATOM 829 O O . GLN A 1 118 ? 9.794 -6.814 -2.108 1.00 60.38 118 GLN A O 1
ATOM 834 N N . GLN A 1 119 ? 11.011 -7.746 -3.752 1.00 60.78 119 GLN A N 1
ATOM 835 C CA . GLN A 1 119 ? 12.019 -8.276 -2.839 1.00 60.78 119 GLN A CA 1
ATOM 836 C C . GLN A 1 119 ? 12.827 -7.069 -2.365 1.00 60.78 119 GLN A C 1
ATOM 838 O O . GLN A 1 119 ? 13.886 -6.751 -2.886 1.00 60.78 119 GLN A O 1
ATOM 843 N N . GLN A 1 120 ? 12.235 -6.306 -1.456 1.00 66.19 120 GLN A N 1
ATOM 844 C CA . GLN A 1 120 ? 12.856 -5.196 -0.802 1.00 66.19 120 GLN A CA 1
ATOM 845 C C . GLN A 1 120 ? 13.962 -5.837 0.007 1.00 66.19 120 GLN A C 1
ATOM 847 O O . GLN A 1 120 ? 13.758 -6.887 0.628 1.00 66.19 120 GLN A O 1
ATOM 852 N N . ASP A 1 121 ? 15.128 -5.209 -0.003 1.00 83.12 121 ASP A N 1
ATOM 853 C CA . ASP A 1 121 ? 16.142 -5.488 0.996 1.00 83.12 121 ASP A CA 1
ATOM 854 C C . ASP A 1 121 ? 15.552 -5.094 2.351 1.00 83.12 121 ASP A C 1
ATOM 856 O O . ASP A 1 121 ? 15.638 -3.952 2.809 1.00 83.12 121 ASP A O 1
ATOM 860 N N . LEU A 1 122 ? 14.841 -6.053 2.944 1.00 92.19 122 LEU A N 1
ATOM 861 C CA . LEU A 1 122 ? 14.161 -5.894 4.207 1.00 92.19 122 LEU A CA 1
ATOM 862 C C . LEU A 1 122 ? 15.233 -5.813 5.282 1.00 92.19 122 LEU A C 1
ATOM 864 O O . LEU A 1 122 ? 15.945 -6.787 5.550 1.00 92.19 122 LEU A O 1
ATOM 868 N N . ARG A 1 123 ? 15.347 -4.650 5.917 1.00 94.06 123 ARG A N 1
ATOM 869 C CA . ARG A 1 123 ? 16.348 -4.442 6.958 1.00 94.06 123 ARG A CA 1
ATOM 870 C C . ARG A 1 123 ? 15.976 -5.205 8.224 1.00 94.06 123 ARG A C 1
ATOM 872 O O . ARG A 1 123 ? 14.814 -5.541 8.479 1.00 94.06 123 ARG A O 1
ATOM 879 N N . ALA A 1 124 ? 16.976 -5.443 9.063 1.00 93.75 124 ALA A N 1
ATOM 880 C CA . ALA A 1 124 ? 16.730 -5.884 10.425 1.00 93.75 124 ALA A CA 1
ATOM 881 C C . ALA A 1 124 ? 16.173 -4.723 11.266 1.00 93.75 124 ALA A C 1
ATOM 883 O O . ALA A 1 124 ? 16.508 -3.560 11.059 1.00 93.75 124 ALA A O 1
ATOM 884 N N . CYS A 1 125 ? 15.352 -5.042 12.263 1.00 93.06 125 CYS A N 1
ATOM 885 C CA . CYS A 1 125 ? 14.712 -4.056 13.139 1.00 93.06 125 CYS A CA 1
ATOM 886 C C . CYS A 1 125 ? 15.721 -3.122 13.848 1.00 93.06 125 CYS A C 1
ATOM 888 O O . CYS A 1 125 ? 15.450 -1.943 14.067 1.00 93.06 125 CYS A O 1
ATOM 890 N N . ASN A 1 126 ? 16.908 -3.644 14.174 1.00 92.88 126 ASN A N 1
ATOM 891 C CA . ASN A 1 126 ? 18.009 -2.921 14.811 1.00 92.88 126 ASN A CA 1
ATOM 892 C C . ASN A 1 126 ? 18.929 -2.174 13.827 1.00 92.88 126 ASN A C 1
ATOM 894 O O . ASN A 1 126 ? 19.777 -1.402 14.276 1.00 92.88 126 ASN A O 1
ATOM 898 N N . ASP A 1 127 ? 18.783 -2.388 12.519 1.00 93.25 127 ASP A N 1
ATOM 899 C CA . ASP A 1 127 ? 19.539 -1.663 11.505 1.00 93.25 127 ASP A CA 1
ATOM 900 C C . ASP A 1 127 ? 18.901 -0.291 11.270 1.00 93.25 127 ASP A C 1
ATOM 902 O O . ASP A 1 127 ? 17.756 -0.194 10.840 1.00 93.25 127 ASP A O 1
ATOM 906 N N . LYS A 1 128 ? 19.647 0.772 11.576 1.00 90.75 128 LYS A N 1
ATOM 907 C CA . LYS A 1 128 ? 19.231 2.171 11.388 1.00 90.75 128 LYS A CA 1
ATOM 908 C C . LYS A 1 128 ? 19.966 2.855 10.232 1.00 90.75 128 LYS A C 1
ATOM 910 O O . LYS A 1 128 ? 19.855 4.068 10.082 1.00 90.75 128 LYS A O 1
ATOM 915 N N . SER A 1 129 ? 20.768 2.111 9.469 1.00 90.12 129 SER A N 1
ATOM 916 C CA . SER A 1 129 ? 21.582 2.654 8.374 1.00 90.12 129 SER A CA 1
ATOM 917 C C . SER A 1 129 ? 20.766 2.970 7.119 1.00 90.12 129 SER A C 1
ATOM 919 O O . SER A 1 129 ? 21.192 3.784 6.302 1.00 90.12 129 SER A O 1
ATOM 921 N N . SER A 1 130 ? 19.579 2.372 6.989 1.00 88.44 130 SER A N 1
ATOM 922 C CA . SER A 1 130 ? 18.644 2.602 5.892 1.00 88.44 130 SER A CA 1
ATOM 923 C C . SER A 1 130 ? 17.232 2.879 6.411 1.00 88.44 130 SER A C 1
ATOM 925 O O . SER A 1 130 ? 16.853 2.468 7.508 1.00 88.44 130 SER A O 1
ATOM 927 N N . MET A 1 131 ? 16.439 3.564 5.586 1.00 84.00 131 MET A N 1
ATOM 928 C CA . MET A 1 131 ? 14.999 3.761 5.796 1.00 84.00 131 MET A CA 1
ATOM 929 C C . MET A 1 131 ? 14.166 2.668 5.106 1.00 84.00 131 MET A C 1
ATOM 931 O O . MET A 1 131 ? 12.964 2.838 4.913 1.00 84.00 131 MET A O 1
ATOM 935 N N . SER A 1 132 ? 14.801 1.564 4.697 1.00 90.50 132 SER A N 1
ATOM 936 C CA . SER A 1 132 ? 14.112 0.445 4.059 1.00 90.50 132 SER A CA 1
ATOM 937 C C . SER A 1 132 ? 13.105 -0.199 5.021 1.00 90.50 132 SER A C 1
ATOM 939 O O . SER A 1 132 ? 13.293 -0.132 6.244 1.00 90.50 132 SER A O 1
ATOM 941 N N . PRO A 1 133 ? 12.046 -0.845 4.508 1.00 93.75 133 PRO A N 1
ATOM 942 C CA . PRO A 1 133 ? 11.114 -1.588 5.345 1.00 93.75 133 PRO A CA 1
ATOM 943 C C . PRO A 1 133 ? 11.797 -2.720 6.116 1.00 93.75 133 PRO A C 1
ATOM 945 O O . PRO A 1 133 ? 12.799 -3.290 5.686 1.00 93.75 133 PRO A O 1
ATOM 948 N N . VAL A 1 134 ? 11.255 -3.038 7.284 1.00 95.38 134 VAL A N 1
ATOM 949 C CA . VAL A 1 134 ? 11.739 -4.091 8.173 1.00 95.38 134 VAL A CA 1
ATOM 950 C C . VAL A 1 134 ? 11.055 -5.401 7.839 1.00 95.38 134 VAL A C 1
ATOM 952 O O . VAL A 1 134 ? 9.837 -5.454 7.695 1.00 95.38 134 VAL A O 1
ATOM 955 N N . GLY A 1 135 ? 11.832 -6.479 7.791 1.00 94.19 135 GLY A N 1
ATOM 956 C CA . GLY A 1 135 ? 11.305 -7.820 7.561 1.00 94.19 135 GLY A CA 1
ATOM 957 C C . GLY A 1 135 ? 11.018 -8.577 8.848 1.00 94.19 135 GLY A C 1
ATOM 958 O O . GLY A 1 135 ? 11.911 -8.772 9.676 1.00 94.19 135 GLY A O 1
ATOM 959 N N . LEU A 1 136 ? 9.808 -9.112 8.965 1.00 94.12 136 LEU A N 1
ATOM 960 C CA . LEU A 1 136 ? 9.383 -9.977 10.060 1.00 94.12 136 LEU A CA 1
ATOM 961 C C . LEU A 1 136 ? 9.185 -11.423 9.623 1.00 94.12 136 LEU A C 1
ATOM 963 O O . LEU A 1 136 ? 8.692 -11.668 8.524 1.00 94.12 136 LEU A O 1
ATOM 967 N N . PRO A 1 137 ? 9.469 -12.408 10.488 1.00 94.31 137 PRO A N 1
ATOM 968 C CA . PRO A 1 137 ? 9.013 -13.771 10.256 1.00 94.31 137 PRO A CA 1
ATOM 969 C C . PRO A 1 137 ? 7.495 -13.820 10.039 1.00 94.31 137 PRO A C 1
ATOM 971 O O . PRO A 1 137 ? 6.738 -13.155 10.750 1.00 94.31 137 PRO A O 1
ATOM 974 N N . ARG A 1 138 ? 7.029 -14.653 9.099 1.00 92.56 138 ARG A N 1
ATOM 975 C CA . ARG A 1 138 ? 5.603 -14.726 8.742 1.00 92.56 138 ARG A CA 1
ATOM 976 C C . ARG A 1 138 ? 4.687 -14.997 9.943 1.00 92.56 138 ARG A C 1
ATOM 978 O O . ARG A 1 138 ? 3.665 -14.341 10.095 1.00 92.56 138 ARG A O 1
ATOM 985 N N . ALA A 1 139 ? 5.102 -15.883 10.848 1.00 95.62 139 ALA A N 1
ATOM 986 C CA . ALA A 1 139 ? 4.342 -16.199 12.058 1.00 95.62 139 ALA A CA 1
ATOM 987 C C . ALA A 1 139 ? 4.171 -15.004 13.022 1.00 95.62 139 ALA A C 1
ATOM 989 O O . ALA A 1 139 ? 3.207 -14.971 13.787 1.00 95.62 139 ALA A O 1
ATOM 990 N N . GLU A 1 140 ? 5.099 -14.042 13.015 1.00 95.75 140 GLU A N 1
ATOM 991 C CA . GLU A 1 140 ? 4.955 -12.787 13.762 1.00 95.75 140 GLU A CA 1
ATOM 992 C C . GLU A 1 140 ? 4.070 -11.794 13.011 1.00 95.75 140 GLU A C 1
ATOM 994 O O . GLU A 1 140 ? 3.210 -11.163 13.620 1.00 95.75 140 GLU A O 1
ATOM 999 N N . TRP A 1 141 ? 4.247 -11.687 11.692 1.00 95.31 141 TRP A N 1
ATOM 1000 C CA . TRP A 1 141 ? 3.422 -10.845 10.826 1.00 95.31 141 TRP A CA 1
ATOM 1001 C C . TRP A 1 141 ? 1.930 -11.177 10.924 1.00 95.31 141 TRP A C 1
ATOM 1003 O O . TRP A 1 141 ? 1.085 -10.285 11.013 1.00 95.31 141 TRP A O 1
ATOM 1013 N N . ASP A 1 142 ? 1.587 -12.462 10.960 1.00 94.94 142 ASP A N 1
ATOM 1014 C CA . ASP A 1 142 ? 0.197 -12.907 11.074 1.00 94.94 142 ASP A CA 1
ATOM 1015 C C . ASP A 1 142 ? -0.421 -12.554 12.447 1.00 94.94 142 ASP A C 1
ATOM 1017 O O . ASP A 1 142 ? -1.641 -12.522 12.591 1.00 94.94 142 ASP A O 1
ATOM 1021 N N . LYS A 1 143 ? 0.411 -12.239 13.452 1.00 96.38 143 LYS A N 1
ATOM 1022 C CA . LYS A 1 143 ? 0.011 -11.832 14.812 1.00 96.38 143 LYS A CA 1
ATOM 1023 C C . LYS A 1 143 ? 0.188 -10.335 15.078 1.00 96.38 143 LYS A C 1
ATOM 1025 O O . LYS A 1 143 ? 0.043 -9.905 16.224 1.00 96.38 143 LYS A O 1
ATOM 1030 N N . ARG A 1 144 ? 0.538 -9.548 14.059 1.00 96.56 144 ARG A N 1
ATOM 1031 C CA . ARG A 1 144 ? 0.803 -8.114 14.207 1.00 96.56 144 ARG A CA 1
ATOM 1032 C C . ARG A 1 144 ? -0.421 -7.347 14.710 1.00 96.56 144 ARG A C 1
ATOM 1034 O O . ARG A 1 144 ? -1.567 -7.779 14.542 1.00 96.56 144 ARG A O 1
ATOM 1041 N N . ASN A 1 145 ? -0.184 -6.172 15.289 1.00 97.50 145 ASN A N 1
ATOM 1042 C CA . ASN A 1 145 ? -1.273 -5.309 15.728 1.00 97.50 145 ASN A CA 1
ATOM 1043 C C . ASN A 1 145 ? -2.149 -4.888 14.535 1.00 97.50 145 ASN A C 1
ATOM 1045 O O . ASN A 1 145 ? -1.641 -4.577 13.460 1.00 97.50 145 ASN A O 1
ATOM 1049 N N . GLY A 1 146 ? -3.469 -4.899 14.721 1.00 95.81 146 GLY A N 1
ATOM 1050 C CA . GLY A 1 146 ? -4.451 -4.572 13.681 1.00 95.81 146 GLY A CA 1
ATOM 1051 C C . GLY A 1 146 ? -4.794 -5.700 12.695 1.00 95.81 146 GLY A C 1
ATOM 1052 O O . GLY A 1 146 ? -5.770 -5.554 11.963 1.00 95.81 146 GLY A O 1
ATOM 1053 N N . ALA A 1 147 ? -4.095 -6.846 12.706 1.00 96.31 147 ALA A N 1
ATOM 1054 C CA . ALA A 1 147 ? -4.314 -7.933 11.736 1.00 96.31 147 ALA A CA 1
ATOM 1055 C C . ALA A 1 147 ? -5.752 -8.480 11.699 1.00 96.31 147 ALA A C 1
ATOM 1057 O O . ALA A 1 147 ? -6.247 -8.845 10.638 1.00 96.31 147 ALA A O 1
ATOM 1058 N N . ALA A 1 148 ? -6.412 -8.544 12.858 1.00 97.12 148 ALA A N 1
ATOM 1059 C CA . ALA A 1 148 ? -7.765 -9.084 13.003 1.00 97.12 148 ALA A CA 1
ATOM 1060 C C . ALA A 1 148 ? -8.851 -8.000 13.129 1.00 97.12 148 ALA A C 1
ATOM 1062 O O . ALA A 1 148 ? -10.023 -8.322 13.330 1.00 97.12 148 ALA A O 1
ATOM 1063 N N . ALA A 1 149 ? -8.479 -6.717 13.073 1.00 98.19 149 ALA A N 1
ATOM 1064 C CA . ALA A 1 149 ? -9.439 -5.636 13.234 1.00 98.19 149 ALA A CA 1
ATOM 1065 C C . ALA A 1 149 ? -10.320 -5.519 11.985 1.00 98.19 149 ALA A C 1
ATOM 1067 O O . ALA A 1 149 ? -9.832 -5.462 10.862 1.00 98.19 149 ALA A O 1
ATOM 1068 N N . THR A 1 150 ? -11.630 -5.458 12.204 1.00 98.38 150 THR A N 1
ATOM 1069 C CA . THR A 1 150 ? -12.644 -5.194 11.165 1.00 98.38 150 THR A CA 1
ATOM 1070 C C . THR A 1 150 ? -13.446 -3.925 11.464 1.00 98.38 150 THR A C 1
ATOM 1072 O O . THR A 1 150 ? -14.173 -3.413 10.608 1.00 98.38 150 THR A O 1
ATOM 1075 N N . LYS A 1 151 ? -13.294 -3.389 12.682 1.00 98.62 151 LYS A N 1
ATOM 1076 C CA . LYS A 1 151 ? -13.911 -2.145 13.138 1.00 98.62 151 LYS A CA 1
ATOM 1077 C C . LYS A 1 151 ? -12.886 -1.196 13.742 1.00 98.62 151 LYS A C 1
ATOM 1079 O O . LYS A 1 151 ? -11.968 -1.649 14.424 1.00 98.62 151 LYS A O 1
ATOM 1084 N N . PHE A 1 152 ? -13.104 0.112 13.615 1.00 98.56 152 PHE A N 1
ATOM 1085 C CA . PHE A 1 152 ? -12.237 1.129 14.231 1.00 98.56 152 PHE A CA 1
ATOM 1086 C C . PHE A 1 152 ? -12.165 1.006 15.761 1.00 98.56 152 PHE A C 1
ATOM 1088 O O . PHE A 1 152 ? -11.109 1.208 16.348 1.00 98.56 152 PHE A O 1
ATOM 1095 N N . SER A 1 153 ? -13.249 0.586 16.418 1.00 98.38 153 SER A N 1
ATOM 1096 C CA . SER A 1 153 ? -13.289 0.360 17.872 1.00 98.38 153 SER A CA 1
ATOM 1097 C C . SER A 1 153 ? -12.423 -0.796 18.370 1.00 98.38 153 SER A C 1
ATOM 1099 O O . SER A 1 153 ? -12.094 -0.846 19.556 1.00 98.38 153 SER A O 1
ATOM 1101 N N . GLN A 1 154 ? -12.054 -1.720 17.484 1.00 98.50 154 GLN A N 1
ATOM 1102 C CA . GLN A 1 154 ? -11.185 -2.851 17.801 1.00 98.50 154 GLN A CA 1
ATOM 1103 C C . GLN A 1 154 ? -9.704 -2.482 17.690 1.00 98.50 154 GLN A C 1
ATOM 1105 O O . GLN A 1 154 ? -8.859 -3.192 18.236 1.00 98.50 154 GLN A O 1
ATOM 1110 N N . VAL A 1 155 ? -9.382 -1.388 16.995 1.00 98.31 155 VAL A N 1
ATOM 1111 C CA . VAL A 1 155 ? -8.004 -0.963 16.772 1.00 98.31 155 VAL A CA 1
ATOM 1112 C C . VAL A 1 155 ? -7.464 -0.323 18.046 1.00 98.31 155 VAL A C 1
ATOM 1114 O O . VAL A 1 155 ? -7.849 0.777 18.433 1.00 98.31 155 VAL A O 1
ATOM 1117 N N . LYS A 1 156 ? -6.546 -1.028 18.706 1.00 97.56 156 LYS A N 1
ATOM 1118 C CA . LYS A 1 156 ? -5.795 -0.527 19.860 1.00 97.56 156 LYS A CA 1
ATOM 1119 C C . LYS A 1 156 ? -4.385 -0.177 19.403 1.00 97.56 156 LYS A C 1
ATOM 1121 O O . LYS A 1 156 ? -3.463 -0.972 19.567 1.00 97.56 156 LYS A O 1
ATOM 1126 N N . SER A 1 157 ? -4.241 0.983 18.774 1.00 98.50 157 SER A N 1
ATOM 1127 C CA . SER A 1 157 ? -2.951 1.476 18.285 1.00 98.50 157 SER A CA 1
ATOM 1128 C C . SER A 1 157 ? -2.454 2.663 19.098 1.00 98.50 157 SER A C 1
ATOM 1130 O O . SER A 1 157 ? -3.248 3.508 19.510 1.00 98.50 157 SER A O 1
ATOM 1132 N N . SER A 1 158 ? -1.141 2.758 19.263 1.00 98.62 158 SER A N 1
ATOM 1133 C CA . SER A 1 158 ? -0.446 3.953 19.745 1.00 98.62 158 SER A CA 1
ATOM 1134 C C . SER A 1 158 ? 0.824 4.169 18.926 1.00 98.62 158 SER A C 1
ATOM 1136 O O . SER A 1 158 ? 1.162 3.348 18.076 1.00 98.62 158 SER A O 1
ATOM 1138 N N . LYS A 1 159 ? 1.564 5.244 19.195 1.00 98.38 159 LYS A N 1
ATOM 1139 C CA . LYS A 1 159 ? 2.886 5.445 18.592 1.00 98.38 159 LYS A CA 1
ATOM 1140 C C . LYS A 1 159 ? 3.862 4.307 18.935 1.00 98.38 159 LYS A C 1
ATOM 1142 O O . LYS A 1 159 ? 4.685 3.932 18.108 1.00 98.38 159 LYS A O 1
ATOM 1147 N N . GLU A 1 160 ? 3.787 3.755 20.141 1.00 98.50 160 GLU A N 1
ATOM 1148 C CA . GLU A 1 160 ? 4.654 2.674 20.637 1.00 98.50 160 GLU A CA 1
ATOM 1149 C C . GLU A 1 160 ? 4.207 1.294 20.137 1.00 98.50 160 GLU A C 1
ATOM 1151 O O . GLU A 1 160 ? 5.037 0.407 19.952 1.00 98.50 160 GLU A O 1
ATOM 1156 N N . ALA A 1 161 ? 2.905 1.122 19.906 1.00 98.31 161 ALA A N 1
ATOM 1157 C CA . ALA A 1 161 ? 2.299 -0.097 19.383 1.00 98.31 161 ALA A CA 1
ATOM 1158 C C . ALA A 1 161 ? 1.381 0.237 18.191 1.00 98.31 161 ALA A C 1
ATOM 1160 O O . ALA A 1 161 ? 0.154 0.142 18.313 1.00 98.31 161 ALA A O 1
ATOM 1161 N N . PRO A 1 162 ? 1.943 0.673 17.052 1.00 98.62 162 PRO A N 1
ATOM 1162 C CA . PRO A 1 162 ? 1.165 1.009 15.869 1.00 98.62 162 PRO A CA 1
ATOM 1163 C C . PRO A 1 162 ? 0.589 -0.262 15.241 1.00 98.62 162 PRO A C 1
ATOM 1165 O O . PRO A 1 162 ? 0.979 -1.381 15.577 1.00 98.62 162 PRO A O 1
ATOM 1168 N N . VAL A 1 163 ? -0.357 -0.091 14.331 1.00 98.62 163 VAL A N 1
ATOM 1169 C CA . VAL A 1 163 ? -0.743 -1.129 13.374 1.00 98.62 163 VAL A CA 1
ATOM 1170 C C . VAL A 1 163 ? 0.406 -1.310 12.389 1.00 98.62 163 VAL A C 1
ATOM 1172 O O . VAL A 1 163 ? 0.944 -0.329 11.896 1.00 98.62 163 VAL A O 1
ATOM 1175 N N . GLU A 1 164 ? 0.795 -2.546 12.100 1.00 97.81 164 GLU A N 1
ATOM 1176 C CA . GLU A 1 164 ? 1.930 -2.825 11.211 1.00 97.81 164 GLU A CA 1
ATOM 1177 C C . GLU A 1 164 ? 1.417 -3.187 9.809 1.00 97.81 164 GLU A C 1
ATOM 1179 O O . GLU A 1 164 ? 0.590 -4.094 9.659 1.00 97.81 164 GLU A O 1
ATOM 1184 N N . MET A 1 165 ? 1.893 -2.477 8.784 1.00 96.44 165 MET A N 1
ATOM 1185 C CA . MET A 1 165 ? 1.486 -2.624 7.383 1.00 96.44 165 MET A CA 1
ATOM 1186 C C . MET A 1 165 ? 2.702 -2.610 6.455 1.00 96.44 165 MET A C 1
ATOM 1188 O O . MET A 1 165 ? 3.709 -1.967 6.737 1.00 96.44 165 MET A O 1
ATOM 1192 N N . CYS A 1 166 ? 2.595 -3.326 5.332 1.00 94.81 166 CYS A N 1
ATOM 1193 C CA . CYS A 1 166 ? 3.670 -3.429 4.352 1.00 94.81 166 CYS A CA 1
ATOM 1194 C C . CYS A 1 166 ? 3.390 -2.469 3.197 1.00 94.81 166 CYS A C 1
ATOM 1196 O O . CYS A 1 166 ? 2.825 -2.844 2.170 1.00 94.81 166 CYS A O 1
ATOM 1198 N N . GLY A 1 167 ? 3.767 -1.210 3.400 1.00 92.88 167 GLY A N 1
ATOM 1199 C CA . GLY A 1 167 ? 3.616 -0.131 2.437 1.00 92.88 167 GLY A CA 1
ATOM 1200 C C . GLY A 1 167 ? 2.290 0.628 2.530 1.00 92.88 167 GLY A C 1
ATOM 1201 O O . GLY A 1 167 ? 1.285 0.155 3.060 1.00 92.88 167 GLY A O 1
ATOM 1202 N N . ILE A 1 168 ? 2.309 1.824 1.939 1.00 91.75 168 ILE A N 1
ATOM 1203 C CA . ILE A 1 168 ? 1.207 2.800 1.951 1.00 91.75 168 ILE A CA 1
ATOM 1204 C C . ILE A 1 168 ? -0.062 2.239 1.287 1.00 91.75 168 ILE A C 1
ATOM 1206 O O . ILE A 1 168 ? -1.174 2.503 1.731 1.00 91.75 168 ILE A O 1
ATOM 1210 N N . ASN A 1 169 ? 0.082 1.428 0.235 1.00 90.44 169 ASN A N 1
ATOM 1211 C CA . ASN A 1 169 ? -1.074 0.849 -0.453 1.00 90.44 169 ASN A CA 1
ATOM 1212 C C . ASN A 1 169 ? -1.873 -0.097 0.459 1.00 90.44 169 ASN A C 1
ATOM 1214 O O . ASN A 1 169 ? -3.101 -0.028 0.490 1.00 90.44 169 ASN A O 1
ATOM 1218 N N . GLU A 1 170 ? -1.187 -0.961 1.214 1.00 93.75 170 GLU A N 1
ATOM 1219 C CA . GLU A 1 170 ? -1.843 -1.880 2.150 1.00 93.75 170 GLU A CA 1
ATOM 1220 C C . GLU A 1 170 ? -2.412 -1.141 3.363 1.00 93.75 170 GLU A C 1
ATOM 1222 O O . GLU A 1 170 ? -3.499 -1.477 3.827 1.00 93.75 170 GLU A O 1
ATOM 1227 N N . GLU A 1 171 ? -1.741 -0.088 3.828 1.00 96.12 171 GLU A N 1
ATOM 1228 C CA . GLU A 1 171 ? -2.271 0.824 4.842 1.00 96.12 171 GLU A CA 1
ATOM 1229 C C . GLU A 1 171 ? -3.604 1.461 4.417 1.00 96.12 171 GLU A C 1
ATOM 1231 O O . GLU A 1 171 ? -4.597 1.354 5.145 1.00 96.12 171 GLU A O 1
ATOM 1236 N N . ASN A 1 172 ? -3.655 2.054 3.220 1.00 96.44 172 ASN A N 1
ATOM 1237 C CA . ASN A 1 172 ? -4.864 2.682 2.683 1.00 96.44 172 ASN A CA 1
ATOM 1238 C C . ASN A 1 172 ? -6.000 1.666 2.551 1.00 96.44 172 ASN A C 1
ATOM 1240 O O . ASN A 1 172 ? -7.107 1.884 3.047 1.00 96.44 172 ASN A O 1
ATOM 1244 N N . ARG A 1 173 ? -5.703 0.508 1.950 1.00 96.06 173 ARG A N 1
ATOM 1245 C CA . ARG A 1 173 ? -6.669 -0.580 1.778 1.00 96.06 173 ARG A CA 1
ATOM 1246 C C . ARG A 1 173 ? -7.199 -1.084 3.117 1.00 96.06 173 ARG A C 1
ATOM 1248 O O . ARG A 1 173 ? -8.393 -1.361 3.241 1.00 96.06 173 ARG A O 1
ATOM 1255 N N . TRP A 1 174 ? -6.332 -1.228 4.116 1.00 97.69 174 TRP A N 1
ATOM 1256 C CA . TRP A 1 174 ? -6.733 -1.673 5.443 1.00 97.69 174 TRP A CA 1
ATOM 1257 C C . TRP A 1 174 ? -7.652 -0.646 6.112 1.00 97.69 174 TRP A C 1
ATOM 1259 O O . TRP A 1 174 ? -8.729 -1.031 6.570 1.00 97.69 174 TRP A O 1
ATOM 1269 N N . LEU A 1 175 ? -7.313 0.647 6.085 1.00 98.31 175 LEU A N 1
ATOM 1270 C CA . LEU A 1 175 ? -8.160 1.720 6.625 1.00 98.31 175 LEU A CA 1
ATOM 1271 C C . LEU A 1 175 ? -9.548 1.768 5.963 1.00 98.31 175 LEU A C 1
ATOM 1273 O O . LEU A 1 175 ? -10.556 1.851 6.664 1.00 98.31 175 LEU A O 1
ATOM 1277 N N . GLU A 1 176 ? -9.613 1.662 4.636 1.00 97.94 176 GLU A N 1
ATOM 1278 C CA . GLU A 1 176 ? -10.863 1.650 3.854 1.00 97.94 176 GLU A CA 1
ATOM 1279 C C . GLU A 1 176 ? -11.705 0.377 4.081 1.00 97.94 176 GLU A C 1
ATOM 1281 O O . GLU A 1 176 ? -12.923 0.351 3.861 1.00 97.94 176 GLU A O 1
ATOM 1286 N N . SER A 1 177 ? -11.076 -0.707 4.543 1.00 97.75 177 SER A N 1
ATOM 1287 C CA . SER A 1 177 ? -11.772 -1.960 4.843 1.00 97.75 177 SER A CA 1
ATOM 1288 C C . SER A 1 177 ? -12.547 -1.921 6.164 1.00 97.75 177 SER A C 1
ATOM 1290 O O . SER A 1 177 ? -13.552 -2.629 6.297 1.00 97.75 177 SER A O 1
ATOM 1292 N N . LEU A 1 178 ? -12.115 -1.086 7.115 1.00 98.44 178 LEU A N 1
ATOM 1293 C CA . LEU A 1 178 ? -12.697 -0.992 8.450 1.00 98.44 178 LEU A CA 1
ATOM 1294 C C . LEU A 1 178 ? -14.071 -0.315 8.440 1.00 98.44 178 LEU A C 1
ATOM 1296 O O . LEU A 1 178 ? -14.416 0.492 7.577 1.00 98.44 178 LEU A O 1
ATOM 1300 N N . SER A 1 179 ? -14.863 -0.641 9.457 1.00 98.62 179 SER A N 1
ATOM 1301 C CA . SER A 1 179 ? -16.174 -0.036 9.700 1.00 98.62 179 SER A CA 1
ATOM 1302 C C . SER A 1 179 ? -16.269 0.595 11.088 1.00 98.62 179 SER A C 1
ATOM 1304 O O . SER A 1 179 ? -15.525 0.267 12.015 1.00 98.62 179 SER A O 1
ATOM 1306 N N . CYS A 1 180 ? -17.200 1.523 11.254 1.00 98.69 180 CYS A N 1
ATOM 1307 C CA . CYS A 1 180 ? -17.646 1.972 12.565 1.00 98.69 180 CYS A CA 1
ATOM 1308 C C . CYS A 1 180 ? -18.492 0.887 13.250 1.00 98.69 180 CYS A C 1
ATOM 1310 O O . CYS A 1 180 ? -18.878 -0.116 12.646 1.00 98.69 180 CYS A O 1
ATOM 1312 N N . ASP A 1 181 ? -18.813 1.085 14.529 1.00 98.44 181 ASP A N 1
ATOM 1313 C CA . ASP A 1 181 ? -19.617 0.115 15.283 1.00 98.44 181 ASP A CA 1
ATOM 1314 C C . ASP A 1 181 ? -21.027 -0.085 14.698 1.00 98.44 181 ASP A C 1
ATOM 1316 O O . ASP A 1 181 ? -21.554 -1.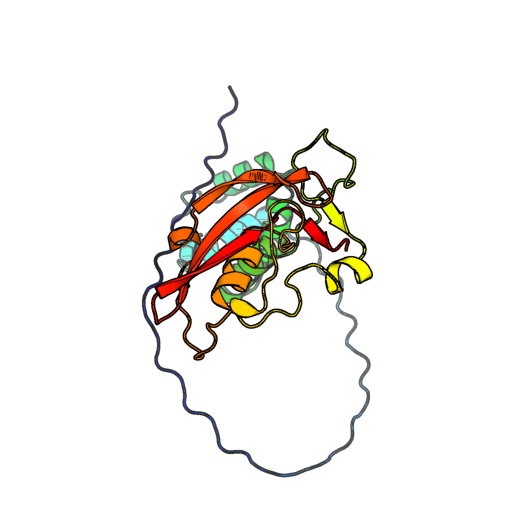197 14.779 1.00 98.44 181 ASP A O 1
ATOM 1320 N N . ASP A 1 182 ? -21.573 0.950 14.050 1.00 98.06 182 ASP A N 1
ATOM 1321 C CA . ASP A 1 182 ? -22.859 0.964 13.338 1.00 98.06 182 ASP A CA 1
ATOM 1322 C C . ASP A 1 182 ? -22.795 0.421 11.895 1.00 98.06 182 ASP A C 1
ATOM 1324 O O . ASP A 1 182 ? -23.810 0.386 11.202 1.00 98.06 182 ASP A O 1
ATOM 1328 N N . GLY A 1 183 ? -21.614 -0.008 11.434 1.00 98.31 183 GLY A N 1
ATOM 1329 C CA . GLY A 1 183 ? -21.387 -0.537 10.088 1.00 98.31 183 GLY A CA 1
ATOM 1330 C C . GLY A 1 183 ? -21.069 0.511 9.016 1.00 98.31 183 GLY A C 1
ATOM 1331 O O . GLY A 1 183 ? -20.754 0.130 7.888 1.00 98.31 183 GLY A O 1
ATOM 1332 N N . SER A 1 184 ? -21.101 1.810 9.332 1.00 98.44 184 SER A N 1
ATOM 1333 C CA . SER A 1 184 ? -20.708 2.861 8.385 1.00 98.44 184 SER A CA 1
ATOM 1334 C C . SER A 1 184 ? -19.212 2.805 8.040 1.00 98.44 184 SER A C 1
ATOM 1336 O O . SER A 1 184 ? -18.391 2.314 8.818 1.00 98.44 184 SER A O 1
ATOM 1338 N N . LYS A 1 185 ? -18.852 3.311 6.854 1.00 98.38 185 LYS A N 1
ATOM 1339 C CA . LYS A 1 185 ? -17.473 3.357 6.339 1.00 98.38 185 LYS A CA 1
ATOM 1340 C C . LYS A 1 185 ? -17.060 4.805 6.049 1.00 98.38 185 LYS A C 1
ATOM 1342 O O . LYS A 1 185 ? -17.246 5.270 4.928 1.00 98.38 185 LYS A O 1
ATOM 1347 N N . PRO A 1 186 ? -16.556 5.546 7.050 1.00 97.50 186 PRO A N 1
ATOM 1348 C CA . PRO A 1 186 ? -16.249 6.970 6.899 1.00 97.50 186 PRO A CA 1
ATOM 1349 C C . PRO A 1 186 ? -14.983 7.247 6.075 1.00 97.50 186 PRO A C 1
ATOM 1351 O O . PRO A 1 186 ? -14.787 8.375 5.631 1.00 97.50 186 PRO A O 1
ATOM 1354 N N . VAL A 1 187 ? -14.117 6.249 5.870 1.00 97.75 187 VAL A N 1
ATOM 1355 C CA . VAL A 1 187 ? -12.869 6.403 5.113 1.00 97.75 187 VAL A CA 1
ATOM 1356 C C . VAL A 1 187 ? -13.090 5.952 3.674 1.00 97.75 187 VAL A C 1
ATOM 1358 O O . VAL A 1 187 ? -13.122 4.759 3.395 1.00 97.75 187 VAL A O 1
ATOM 1361 N N . ALA A 1 188 ? -13.259 6.918 2.769 1.00 95.38 188 ALA A N 1
ATOM 1362 C CA . ALA A 1 188 ? -13.288 6.667 1.325 1.00 95.38 188 ALA A CA 1
ATOM 1363 C C . ALA A 1 188 ? -11.897 6.776 0.681 1.00 95.38 188 ALA A C 1
ATOM 1365 O O . ALA A 1 188 ? -11.651 6.153 -0.344 1.00 95.38 188 ALA A O 1
ATOM 1366 N N . GLN A 1 189 ? -11.027 7.606 1.263 1.00 94.62 189 GLN A N 1
ATOM 1367 C CA . GLN A 1 189 ? -9.629 7.800 0.880 1.00 94.62 189 GLN A CA 1
ATOM 1368 C C . GLN A 1 189 ? -8.844 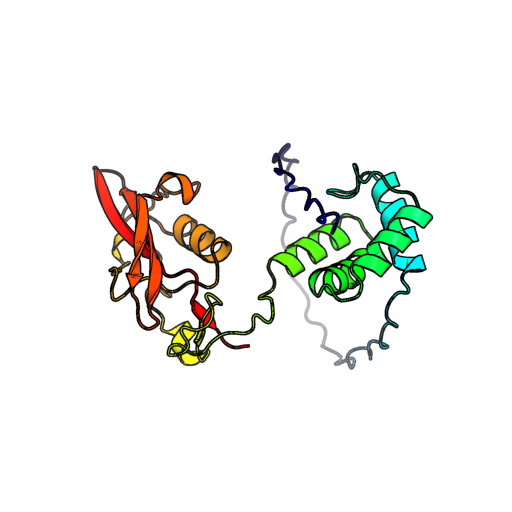8.091 2.160 1.00 94.62 189 GLN A C 1
ATOM 1370 O O . GLN A 1 189 ? -9.151 9.064 2.856 1.00 94.62 189 GLN A O 1
ATOM 1375 N N . ALA A 1 190 ? -7.855 7.262 2.488 1.00 95.44 190 ALA A N 1
ATOM 1376 C CA . ALA A 1 190 ? -7.101 7.384 3.740 1.00 95.44 190 ALA A CA 1
ATOM 1377 C C . ALA A 1 190 ? -6.442 8.766 3.930 1.00 95.44 190 ALA A C 1
ATOM 1379 O O . ALA A 1 190 ? -6.486 9.318 5.029 1.00 95.44 190 ALA A O 1
ATOM 1380 N N . GLU A 1 191 ? -5.932 9.381 2.855 1.00 95.06 191 GLU A N 1
ATOM 1381 C CA . GLU A 1 191 ? -5.273 10.697 2.910 1.00 95.06 191 GLU A CA 1
ATOM 1382 C C . GLU A 1 191 ? -6.184 11.800 3.478 1.00 95.06 191 GLU A C 1
ATOM 1384 O O . GLU A 1 191 ? -5.718 12.701 4.168 1.00 95.06 191 GLU A O 1
ATOM 1389 N N . MET A 1 192 ? -7.504 11.713 3.269 1.00 96.50 192 MET A N 1
ATOM 1390 C CA . MET A 1 192 ? -8.454 12.712 3.779 1.00 96.50 192 MET A CA 1
ATOM 1391 C C . MET A 1 192 ? -8.573 12.720 5.306 1.00 96.50 192 MET A C 1
ATOM 1393 O O . MET A 1 192 ? -9.007 13.716 5.884 1.00 96.50 192 MET A O 1
ATOM 1397 N N . VAL A 1 193 ? -8.236 11.607 5.957 1.00 97.69 193 VAL A N 1
ATOM 1398 C CA . VAL A 1 193 ? -8.273 11.459 7.418 1.00 97.69 193 VAL A CA 1
ATOM 1399 C C . VAL A 1 193 ? -6.870 11.413 8.021 1.00 97.69 193 VAL A C 1
ATOM 1401 O O . VAL A 1 193 ? -6.728 11.194 9.226 1.00 97.69 193 VAL A O 1
ATOM 1404 N N . ARG A 1 194 ? -5.829 11.638 7.211 1.00 98.25 194 ARG A N 1
ATOM 1405 C CA . ARG A 1 194 ? -4.439 11.657 7.656 1.00 98.25 194 ARG A CA 1
ATOM 1406 C C . ARG A 1 194 ? -4.152 12.925 8.457 1.00 98.25 194 ARG A C 1
ATOM 1408 O O . ARG A 1 194 ? -4.356 14.042 7.994 1.00 98.25 194 ARG A O 1
ATOM 1415 N N . ALA A 1 195 ? -3.658 12.742 9.676 1.00 98.31 195 ALA A N 1
ATOM 1416 C CA . ALA A 1 195 ? -3.230 13.817 10.570 1.00 98.31 195 ALA A CA 1
ATOM 1417 C C . ALA A 1 195 ? -1.735 14.155 10.413 1.00 98.31 195 ALA A C 1
ATOM 1419 O O . ALA A 1 195 ? -1.299 15.223 10.841 1.00 98.31 195 ALA A O 1
ATOM 1420 N N . GLY A 1 196 ? -0.958 13.259 9.793 1.00 97.56 196 GLY A N 1
ATOM 1421 C CA . GLY A 1 196 ? 0.466 13.428 9.502 1.00 97.56 196 GLY A CA 1
ATOM 1422 C C . GLY A 1 196 ? 1.355 12.438 10.258 1.00 97.56 196 GLY A C 1
ATOM 1423 O O . GLY A 1 196 ? 0.879 11.458 10.820 1.00 97.56 196 GLY A O 1
ATOM 1424 N N . ASN A 1 197 ? 2.661 12.707 10.272 1.00 97.88 197 ASN A N 1
ATOM 1425 C CA . ASN A 1 197 ? 3.661 11.856 10.920 1.00 97.88 197 ASN A CA 1
ATOM 1426 C C . ASN A 1 197 ? 3.866 12.249 12.392 1.00 97.88 197 ASN A C 1
ATOM 1428 O O . ASN A 1 197 ? 4.114 13.419 12.686 1.00 97.88 197 ASN A O 1
ATOM 1432 N N . VAL A 1 198 ? 3.887 11.277 13.307 1.00 98.44 198 VAL A N 1
ATOM 1433 C CA . VAL A 1 198 ? 4.171 11.494 14.746 1.00 98.44 198 VAL A CA 1
ATOM 1434 C C . VAL A 1 198 ? 5.601 11.111 15.152 1.00 98.44 198 VAL A C 1
ATOM 1436 O O . VAL A 1 198 ? 5.939 11.035 16.340 1.00 98.44 198 VAL A O 1
ATOM 1439 N N . GLY A 1 199 ? 6.469 10.906 14.159 1.00 97.44 199 GLY A N 1
ATOM 1440 C CA . GLY A 1 199 ? 7.885 10.578 14.321 1.00 97.44 199 GLY A CA 1
ATOM 1441 C C . GLY A 1 199 ? 8.150 9.089 14.585 1.00 97.44 199 GLY A C 1
ATOM 1442 O O . GLY A 1 199 ? 7.247 8.271 14.424 1.00 97.44 199 GLY A O 1
ATOM 1443 N N . PRO A 1 200 ? 9.386 8.733 14.985 1.00 97.19 200 PRO A N 1
ATOM 1444 C CA . PRO A 1 200 ? 9.797 7.342 15.177 1.00 97.19 200 PRO A CA 1
ATOM 1445 C C . PRO A 1 200 ? 9.014 6.629 16.286 1.00 97.19 200 PRO A C 1
ATOM 1447 O O . PRO A 1 200 ? 8.872 7.183 17.380 1.00 97.19 200 PRO A O 1
ATOM 1450 N N . GLY A 1 201 ? 8.558 5.405 16.033 1.00 97.38 201 GLY A N 1
ATOM 1451 C CA . GLY A 1 201 ? 7.788 4.588 16.971 1.00 97.38 201 GLY A CA 1
ATOM 1452 C C . GLY A 1 201 ? 7.795 3.099 16.615 1.00 97.38 201 GLY A C 1
ATOM 1453 O O . GLY A 1 201 ? 8.644 2.631 15.856 1.00 97.38 201 GLY A O 1
ATOM 1454 N N . GLY A 1 202 ? 6.867 2.349 17.206 1.00 97.25 202 GLY A N 1
ATOM 1455 C CA . GLY A 1 202 ? 6.770 0.901 17.041 1.00 97.25 202 GLY A CA 1
ATOM 1456 C C . GLY A 1 202 ? 8.000 0.135 17.528 1.00 97.25 202 GLY A C 1
ATOM 1457 O O . GLY A 1 202 ? 8.927 0.680 18.133 1.00 97.25 202 GLY A O 1
ATOM 1458 N N . ARG A 1 203 ? 8.028 -1.169 17.244 1.00 95.75 203 ARG A N 1
ATOM 1459 C CA . ARG A 1 203 ? 9.126 -2.040 17.690 1.00 95.75 203 ARG A CA 1
ATOM 1460 C C . ARG A 1 203 ? 10.439 -1.823 16.934 1.00 95.75 203 ARG A C 1
ATOM 1462 O O . ARG A 1 203 ? 11.483 -2.209 17.449 1.00 95.75 203 ARG A O 1
ATOM 1469 N N . CYS A 1 204 ? 10.397 -1.191 15.757 1.00 95.56 204 CYS A N 1
ATOM 1470 C CA . CYS A 1 204 ? 11.565 -0.995 14.890 1.00 95.56 204 CYS A CA 1
ATOM 1471 C C . CYS A 1 204 ? 11.924 0.463 14.592 1.00 95.56 204 CYS A C 1
ATOM 1473 O O . CYS A 1 204 ? 12.782 0.720 13.741 1.00 95.56 204 CYS A O 1
ATOM 1475 N N . GLY A 1 205 ? 11.308 1.413 15.303 1.00 95.56 205 GLY A N 1
ATOM 1476 C CA . GLY A 1 205 ? 11.658 2.830 15.223 1.00 95.56 205 GLY A CA 1
ATOM 1477 C C . GLY A 1 205 ? 11.347 3.482 13.875 1.00 95.56 205 GLY A C 1
ATOM 1478 O O . GLY A 1 205 ? 11.995 4.471 13.538 1.00 95.56 205 GLY A O 1
ATOM 1479 N N . SER A 1 206 ? 10.412 2.933 13.099 1.00 95.75 206 SER A N 1
ATOM 1480 C CA . SER A 1 206 ? 9.958 3.526 11.838 1.00 95.75 206 SER A CA 1
ATOM 1481 C C . SER A 1 206 ? 9.152 4.798 12.095 1.00 95.75 206 SER A C 1
ATOM 1483 O O . SER A 1 206 ? 8.663 5.023 13.204 1.00 95.75 206 SER A O 1
ATOM 1485 N N . ILE A 1 207 ? 9.009 5.643 11.073 1.00 96.44 207 ILE A N 1
ATOM 1486 C CA . ILE A 1 207 ? 8.115 6.803 11.145 1.00 96.44 207 ILE A CA 1
ATOM 1487 C C . ILE A 1 207 ? 6.672 6.298 11.185 1.00 96.44 207 ILE A C 1
ATOM 1489 O O . ILE A 1 207 ? 6.300 5.453 10.378 1.00 96.44 207 ILE A O 1
ATOM 1493 N N . ILE A 1 208 ? 5.895 6.816 12.136 1.00 98.38 208 ILE A N 1
ATOM 1494 C CA . ILE A 1 208 ? 4.499 6.433 12.340 1.00 98.38 208 ILE A CA 1
ATOM 1495 C C . ILE A 1 208 ? 3.576 7.504 11.772 1.00 98.38 208 ILE A C 1
ATOM 1497 O O . ILE A 1 208 ? 3.681 8.680 12.146 1.00 98.38 208 ILE A O 1
ATOM 1501 N N . ASP A 1 209 ? 2.640 7.078 10.938 1.00 98.50 209 ASP A N 1
ATOM 1502 C CA . ASP A 1 209 ? 1.536 7.888 10.449 1.00 98.50 209 ASP A CA 1
ATOM 1503 C C . ASP A 1 209 ? 0.376 7.866 11.448 1.00 98.50 209 ASP A C 1
ATOM 1505 O O . ASP A 1 209 ? 0.054 6.834 12.043 1.00 98.50 209 ASP A O 1
ATOM 1509 N N . GLN A 1 210 ? -0.260 9.017 11.648 1.00 98.69 210 GLN A N 1
ATOM 1510 C CA . GLN A 1 210 ? -1.488 9.145 12.421 1.00 98.69 210 GLN A CA 1
ATOM 1511 C C . GLN A 1 210 ? -2.657 9.490 11.499 1.00 98.69 210 GLN A C 1
ATOM 1513 O O . GLN A 1 210 ? -2.578 10.406 10.680 1.00 98.69 210 GLN A O 1
ATOM 1518 N N . TYR A 1 211 ? -3.780 8.819 11.726 1.00 98.69 211 TYR A N 1
ATOM 1519 C CA . TYR A 1 211 ? -5.071 9.07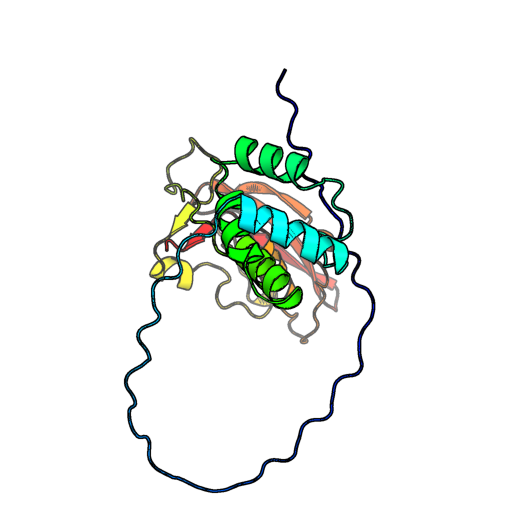8 11.104 1.00 98.69 211 TYR A CA 1
ATOM 1520 C C . TYR A 1 211 ? -6.117 9.376 12.174 1.00 98.69 211 TYR A C 1
ATOM 1522 O O . TYR A 1 211 ? -6.137 8.733 13.222 1.00 98.69 211 TYR A O 1
ATOM 1530 N N . ASN A 1 212 ? -7.009 10.326 11.911 1.00 98.50 212 ASN A N 1
ATOM 1531 C CA . ASN A 1 212 ? -8.108 10.679 12.806 1.00 98.50 212 ASN A CA 1
ATOM 1532 C C . ASN A 1 212 ? -9.440 10.375 12.117 1.00 98.50 212 ASN A C 1
ATOM 1534 O O . ASN A 1 212 ? -9.978 11.189 11.366 1.00 98.50 212 ASN A O 1
ATOM 1538 N N . VAL A 1 213 ? -9.985 9.188 12.380 1.00 98.50 213 VAL A N 1
ATOM 1539 C CA . VAL A 1 213 ? -11.241 8.740 11.770 1.00 98.50 213 VAL A CA 1
ATOM 1540 C C . VAL A 1 213 ? -12.418 9.146 12.647 1.00 98.50 213 VAL A C 1
ATOM 1542 O O . VAL A 1 213 ? -12.454 8.810 13.829 1.00 98.50 213 VAL A O 1
ATOM 1545 N N . THR A 1 214 ? -13.404 9.834 12.071 1.00 98.56 214 THR A N 1
ATOM 1546 C CA . THR A 1 214 ? -14.638 10.214 12.776 1.00 98.56 214 THR A CA 1
ATOM 1547 C C . THR A 1 214 ? -15.795 9.324 12.333 1.00 98.56 214 THR A C 1
ATOM 1549 O O . THR A 1 214 ? -16.171 9.325 11.164 1.00 98.56 214 THR A O 1
ATOM 1552 N N . CYS A 1 215 ? -16.376 8.583 13.274 1.00 98.50 215 CYS A N 1
ATOM 1553 C CA . CYS A 1 215 ? -17.592 7.799 13.064 1.00 98.50 215 CYS A CA 1
ATOM 1554 C C . CYS A 1 215 ? -18.861 8.627 13.348 1.00 98.50 215 CYS A C 1
ATOM 1556 O O . CYS A 1 215 ? -18.787 9.657 14.033 1.00 98.50 215 CYS A O 1
ATOM 1558 N N . PRO A 1 216 ? -20.045 8.179 12.880 1.00 97.69 216 PRO A N 1
ATOM 1559 C CA . PRO A 1 216 ? -21.321 8.788 13.246 1.00 97.69 216 PRO A CA 1
ATOM 1560 C C . PRO A 1 216 ? -21.478 8.950 14.765 1.00 97.69 216 PRO A C 1
ATOM 1562 O O . PRO A 1 216 ? -20.994 8.140 15.556 1.00 97.69 216 PRO A O 1
ATOM 1565 N N . GLY A 1 217 ? -22.108 10.051 15.181 1.00 96.38 217 GLY A N 1
ATOM 1566 C CA . GLY A 1 217 ? -22.155 10.464 16.590 1.00 96.38 217 GLY A CA 1
ATOM 1567 C C . GLY A 1 217 ? -20.910 11.219 17.077 1.00 96.38 217 GLY A C 1
ATOM 1568 O O . GLY A 1 217 ? -20.832 11.559 18.253 1.00 96.38 217 GLY A O 1
ATOM 1569 N N . GLY A 1 218 ? -19.945 11.505 16.192 1.00 97.19 218 GLY A N 1
ATOM 1570 C CA . GLY A 1 218 ? -18.787 12.361 16.481 1.00 97.19 218 GLY A CA 1
ATOM 1571 C C . GLY A 1 218 ? -17.648 11.666 17.228 1.00 97.19 218 GLY A C 1
ATOM 1572 O O . GLY A 1 218 ? -16.691 12.323 17.639 1.00 97.19 218 GLY A O 1
ATOM 1573 N N . LYS A 1 219 ? -17.722 10.343 17.407 1.00 98.00 219 LYS A N 1
ATOM 1574 C CA . LYS A 1 219 ? -16.657 9.570 18.048 1.00 98.00 219 LYS A CA 1
ATOM 1575 C C . LYS A 1 219 ? -15.444 9.497 17.126 1.00 98.00 219 LYS A C 1
ATOM 1577 O O . LYS A 1 219 ? -15.554 9.031 15.993 1.00 98.00 219 LYS A O 1
ATOM 1582 N N . GLN A 1 220 ? -14.299 9.935 17.633 1.00 98.25 220 GLN A N 1
ATOM 1583 C CA . GLN A 1 220 ? -13.036 9.926 16.903 1.00 98.25 220 GLN A CA 1
ATOM 1584 C C . GLN A 1 220 ? -12.153 8.761 17.347 1.00 98.25 220 GLN A C 1
ATOM 1586 O O . GLN A 1 220 ? -12.103 8.424 18.532 1.00 98.25 220 GLN A O 1
ATOM 1591 N N . TYR A 1 221 ? -11.440 8.177 16.392 1.00 98.50 221 TYR A N 1
ATOM 1592 C CA . TYR A 1 221 ? -10.479 7.105 16.602 1.00 98.50 221 TYR A CA 1
ATOM 1593 C C . TYR A 1 221 ? -9.117 7.553 16.056 1.00 98.50 221 TYR A C 1
ATOM 1595 O O . TYR A 1 221 ? -8.970 7.651 14.834 1.00 98.50 221 TYR A O 1
ATOM 1603 N N . PRO A 1 222 ? -8.133 7.851 16.925 1.00 98.44 222 PRO A N 1
ATOM 1604 C CA . PRO A 1 222 ? -6.761 8.054 16.491 1.00 98.44 222 PRO A CA 1
ATOM 1605 C C . PRO A 1 222 ? -6.141 6.694 16.157 1.00 98.44 222 PRO A C 1
ATOM 1607 O O . PRO A 1 222 ? -6.053 5.811 17.013 1.00 98.44 222 PRO A O 1
ATOM 1610 N N . ILE A 1 223 ? -5.725 6.524 14.909 1.00 98.69 223 ILE A N 1
ATOM 1611 C CA . ILE A 1 223 ? -5.122 5.298 14.395 1.00 98.69 223 ILE A CA 1
ATOM 1612 C C . ILE A 1 223 ? -3.664 5.588 14.057 1.00 98.69 223 ILE A C 1
ATOM 1614 O O . ILE A 1 223 ? -3.380 6.526 13.320 1.00 98.69 223 ILE A O 1
ATOM 1618 N N . PHE A 1 224 ? -2.753 4.790 14.604 1.00 98.75 224 PHE A N 1
ATOM 1619 C CA . PHE A 1 224 ? -1.313 4.911 14.385 1.00 98.75 224 PHE A CA 1
ATOM 1620 C C . PHE A 1 224 ? -0.843 3.730 13.547 1.00 98.75 224 PHE A C 1
ATOM 1622 O O . PHE A 1 224 ? -1.114 2.588 13.932 1.00 98.75 224 PHE A O 1
ATOM 1629 N N . ILE A 1 225 ? -0.162 3.984 12.433 1.00 98.69 225 ILE A N 1
ATOM 1630 C CA . ILE A 1 225 ? 0.245 2.947 11.479 1.00 98.69 225 ILE A CA 1
ATOM 1631 C C . ILE A 1 225 ? 1.741 3.069 11.172 1.00 98.69 225 ILE A C 1
ATOM 1633 O O . ILE A 1 225 ? 2.276 4.162 11.012 1.00 98.69 225 ILE A O 1
ATOM 1637 N N . ASP A 1 226 ? 2.418 1.924 11.152 1.00 98.12 226 ASP A N 1
ATOM 1638 C CA . ASP A 1 226 ? 3.782 1.741 10.668 1.00 98.12 226 ASP A CA 1
ATOM 1639 C C . ASP A 1 226 ? 3.717 1.035 9.308 1.00 98.12 226 ASP A C 1
ATOM 1641 O O . ASP A 1 226 ? 3.542 -0.186 9.247 1.00 98.12 226 ASP A O 1
ATOM 1645 N N . ALA A 1 227 ? 3.847 1.804 8.225 1.00 97.00 227 ALA A N 1
ATOM 1646 C CA . ALA A 1 227 ? 3.845 1.304 6.848 1.00 97.00 227 ALA A CA 1
ATOM 1647 C C . ALA A 1 227 ? 5.161 0.619 6.431 1.00 97.00 227 ALA A C 1
ATOM 1649 O O . ALA A 1 227 ? 5.307 0.202 5.279 1.00 97.00 227 ALA A O 1
ATOM 1650 N N . TYR A 1 228 ? 6.152 0.536 7.320 1.00 95.81 228 TYR A N 1
ATOM 1651 C CA . TYR A 1 228 ? 7.505 0.075 7.003 1.00 95.81 228 TYR A CA 1
ATOM 1652 C C . TYR A 1 228 ? 7.799 -1.297 7.594 1.00 95.81 228 TYR A C 1
ATOM 1654 O O . TYR A 1 228 ? 8.958 -1.632 7.837 1.00 95.81 228 TYR A O 1
ATOM 1662 N N . VAL A 1 229 ? 6.773 -2.106 7.835 1.00 96.12 229 VAL A N 1
ATOM 1663 C CA . VAL A 1 229 ? 6.920 -3.435 8.420 1.00 96.12 229 VAL A CA 1
ATOM 1664 C C . VAL A 1 229 ? 6.308 -4.450 7.466 1.00 96.12 229 VAL A C 1
ATOM 1666 O O . VAL A 1 229 ? 5.126 -4.398 7.157 1.00 96.12 229 VAL A O 1
ATOM 1669 N N . CYS A 1 230 ? 7.115 -5.389 6.990 1.00 95.19 230 CYS A N 1
ATOM 1670 C CA . CYS A 1 230 ? 6.733 -6.341 5.957 1.00 95.19 230 CYS A CA 1
ATOM 1671 C C . CYS A 1 230 ? 6.982 -7.786 6.399 1.00 95.19 230 CYS A C 1
ATOM 1673 O O . CYS A 1 230 ? 7.923 -8.055 7.155 1.00 95.19 230 CYS A O 1
ATOM 1675 N N . PRO A 1 231 ? 6.182 -8.754 5.923 1.00 94.44 231 PRO A N 1
ATOM 1676 C CA . PRO A 1 231 ? 6.533 -10.156 6.074 1.00 94.44 231 PRO A CA 1
ATOM 1677 C C . PRO A 1 231 ? 7.784 -10.456 5.243 1.00 94.44 231 PRO A C 1
ATOM 1679 O O . PRO A 1 231 ? 7.902 -10.019 4.100 1.00 94.44 231 PRO A O 1
ATOM 1682 N N . LYS A 1 232 ? 8.709 -11.237 5.802 1.00 89.38 232 LYS A N 1
ATOM 1683 C CA . LYS A 1 232 ? 9.773 -11.865 5.020 1.00 89.38 232 LYS A CA 1
ATOM 1684 C C . LYS A 1 232 ? 9.148 -12.842 4.010 1.00 89.38 232 LYS A C 1
ATOM 1686 O O . LYS A 1 232 ? 8.154 -13.488 4.369 1.00 89.38 232 LYS A O 1
ATOM 1691 N N . PRO A 1 233 ? 9.700 -12.918 2.787 1.00 78.25 233 PRO A N 1
ATOM 1692 C CA . PRO A 1 233 ? 9.269 -13.878 1.775 1.00 78.25 233 PRO A CA 1
ATOM 1693 C C . PRO A 1 233 ? 9.453 -15.330 2.232 1.00 78.25 233 PRO A C 1
ATOM 1695 O O . PRO A 1 233 ? 10.327 -15.585 3.097 1.00 78.25 233 PRO A O 1
#

Secondary structure (DSSP, 8-state):
----------------PPPPPPPPPP----------PPPP--PPPPPPPHHHHHHHHHHHHHTT-GGGTT----HHHHHHHHHHTTT-HHHHHHHHHHTSSSHHHHHHHHHHHHHS------B-TT--S--PPEEE-HHHHTTSTTTT--BGGG----SSSPEE-BSHHHHHHHHHH-B-TTS----SSGGGGEEEEEEEETTTTEEEEEEEEE-TTS-EEEEEEETBEEE--

pLDDT: mean 83.61, std 20.15, range [31.14, 98.75]